Protein AF-J9C6Z2-F1 (afdb_monomer_lite)

Secondary structure (DSSP, 8-state):
-PPPPSSHHHHHHHHSHHHHHHHHHHHHHHHGGGS----SS-SEEEEEEEEEEEEEEEEEEEEETTEEEEEEEEEEEEEEEEE-SSSEEEEEEEEEEEEEEEEEESSSEEEEEEEEEEE---PPP-TTT-B-TTSPBP--GGGHHHHHHHHHHHH-THHHHS-----HHHHHHHTT-------PPTT------SS-------STTTT-------

Structure (mmCIF, N/CA/C/O backbone):
data_AF-J9C6Z2-F1
#
_entry.id   AF-J9C6Z2-F1
#
loop_
_atom_site.group_PDB
_atom_site.id
_atom_site.type_symbol
_atom_site.label_atom_id
_atom_site.label_alt_id
_atom_site.label_comp_id
_atom_site.label_asym_id
_atom_site.label_entity_id
_atom_site.label_seq_id
_atom_site.pdbx_PDB_ins_code
_atom_site.Cartn_x
_atom_site.Cartn_y
_atom_site.Cartn_z
_atom_site.occupancy
_atom_site.B_iso_or_equiv
_atom_site.auth_seq_id
_atom_site.auth_comp_id
_atom_site.auth_asym_id
_atom_site.auth_atom_id
_atom_site.pdbx_PDB_model_num
ATOM 1 N N . MET A 1 1 ? -17.549 -17.630 -8.411 1.00 45.25 1 MET A N 1
ATOM 2 C CA . MET A 1 1 ? -16.572 -17.913 -7.339 1.00 45.25 1 MET A CA 1
ATOM 3 C C . MET A 1 1 ? -15.685 -16.685 -7.219 1.00 45.25 1 MET A C 1
ATOM 5 O O . MET A 1 1 ? -15.080 -16.315 -8.216 1.00 45.25 1 MET A O 1
ATOM 9 N N . GLN A 1 2 ? -15.704 -15.984 -6.084 1.00 60.59 2 GLN A N 1
ATOM 10 C CA . GLN A 1 2 ? -14.871 -14.793 -5.882 1.00 60.59 2 GLN A CA 1
ATOM 11 C C . GLN A 1 2 ? -13.411 -15.250 -5.755 1.00 60.59 2 GLN A C 1
ATOM 13 O O . GLN A 1 2 ? -13.125 -16.204 -5.031 1.00 60.59 2 GLN A O 1
ATOM 18 N N . LYS A 1 3 ? -12.499 -14.643 -6.520 1.00 76.25 3 LYS A N 1
ATOM 19 C CA . LYS A 1 3 ? -11.076 -14.999 -6.493 1.00 76.25 3 LYS A CA 1
ATOM 20 C C . LYS A 1 3 ? -10.483 -14.541 -5.160 1.00 76.25 3 LYS A C 1
ATOM 22 O O . LYS A 1 3 ? -10.530 -13.359 -4.840 1.00 76.25 3 LYS A O 1
ATOM 27 N N . THR A 1 4 ? -9.952 -15.476 -4.379 1.00 77.94 4 THR A N 1
ATOM 28 C CA . THR A 1 4 ? -9.288 -15.188 -3.102 1.00 77.94 4 THR A CA 1
ATOM 29 C C . THR A 1 4 ? -7.796 -14.982 -3.318 1.00 77.94 4 THR A C 1
ATOM 31 O O . THR A 1 4 ? -7.139 -15.820 -3.942 1.00 77.94 4 THR A O 1
ATOM 34 N N . PHE A 1 5 ? -7.247 -13.908 -2.761 1.00 84.12 5 PHE A N 1
ATOM 35 C CA . PHE A 1 5 ? -5.830 -13.576 -2.874 1.00 84.12 5 PHE A CA 1
ATOM 36 C C . PHE A 1 5 ? -5.091 -13.907 -1.580 1.00 84.12 5 PHE A C 1
ATOM 38 O O . PHE A 1 5 ? -5.603 -13.689 -0.486 1.00 84.12 5 PHE A O 1
ATOM 45 N N . LYS A 1 6 ? -3.871 -14.441 -1.707 1.00 82.88 6 LYS A N 1
ATOM 46 C CA . LYS A 1 6 ? -3.034 -14.812 -0.552 1.00 82.88 6 LYS A CA 1
ATOM 47 C C . LYS A 1 6 ? -2.366 -13.607 0.116 1.00 82.88 6 LYS A C 1
ATOM 49 O O . LYS A 1 6 ? -1.925 -13.721 1.254 1.00 82.88 6 LYS A O 1
ATOM 54 N N . SER A 1 7 ? -2.257 -12.488 -0.596 1.00 84.50 7 SER A N 1
ATOM 55 C CA . SER A 1 7 ? -1.683 -11.245 -0.091 1.00 84.50 7 SER A CA 1
ATOM 56 C C . SER A 1 7 ? -2.178 -10.048 -0.905 1.00 84.50 7 SER A C 1
ATOM 58 O O . SER A 1 7 ? -2.727 -10.217 -2.000 1.00 84.50 7 SER A O 1
ATOM 60 N N . PHE A 1 8 ? -1.974 -8.840 -0.377 1.00 84.88 8 PHE A N 1
ATOM 61 C CA . PHE A 1 8 ? -2.336 -7.610 -1.079 1.00 84.88 8 PHE A CA 1
ATOM 62 C C . PHE A 1 8 ? -1.459 -7.401 -2.323 1.00 84.88 8 PHE A C 1
ATOM 64 O O . PHE A 1 8 ? -1.949 -6.909 -3.329 1.00 84.88 8 PHE A O 1
ATOM 71 N N . GLU A 1 9 ? -0.200 -7.852 -2.312 1.00 90.94 9 GLU A N 1
ATOM 72 C CA . GLU A 1 9 ? 0.679 -7.829 -3.489 1.00 90.94 9 GLU A CA 1
ATOM 73 C C . GLU A 1 9 ? 0.105 -8.678 -4.620 1.00 90.94 9 GLU A C 1
ATOM 75 O O . GLU A 1 9 ? 0.047 -8.219 -5.755 1.00 90.94 9 GLU A O 1
ATOM 80 N N . ALA A 1 10 ? -0.363 -9.893 -4.310 1.00 91.62 10 ALA A N 1
ATOM 81 C CA . ALA A 1 10 ? -0.973 -10.776 -5.300 1.00 91.62 10 ALA A CA 1
ATOM 82 C C . ALA A 1 10 ? -2.289 -10.204 -5.844 1.00 91.62 10 ALA A C 1
ATOM 84 O O . ALA A 1 10 ? -2.582 -10.362 -7.024 1.00 91.62 10 ALA A O 1
ATOM 85 N N . TYR A 1 11 ? -3.074 -9.543 -4.991 1.00 90.56 11 TYR A N 1
ATOM 86 C CA . TYR A 1 11 ? -4.275 -8.822 -5.410 1.00 90.56 11 TYR A CA 1
ATOM 87 C C . TYR A 1 11 ? -3.934 -7.656 -6.347 1.00 90.56 11 TYR A C 1
ATOM 89 O O . TYR A 1 11 ? -4.516 -7.544 -7.422 1.00 90.56 11 TYR A O 1
ATOM 97 N N . LEU A 1 12 ? -2.963 -6.821 -5.972 1.00 92.06 12 LEU A N 1
ATOM 98 C CA . LEU A 1 12 ? -2.570 -5.647 -6.744 1.00 92.06 12 LEU A CA 1
ATOM 99 C C . LEU A 1 12 ? -1.927 -6.036 -8.086 1.00 92.06 12 LEU A C 1
ATOM 101 O O . LEU A 1 12 ? -2.250 -5.439 -9.108 1.00 92.06 12 LEU A O 1
ATOM 105 N N . GLU A 1 13 ? -1.063 -7.058 -8.092 1.00 94.88 13 GLU A N 1
ATOM 106 C CA . GLU A 1 13 ? -0.420 -7.579 -9.307 1.00 94.88 13 GLU A CA 1
ATOM 107 C C . GLU A 1 13 ? -1.424 -8.206 -10.273 1.00 94.88 13 GLU A C 1
ATOM 109 O O . GLU A 1 13 ? -1.180 -8.179 -11.468 1.00 94.88 13 GLU A O 1
ATOM 114 N N . ASP A 1 14 ? -2.529 -8.773 -9.789 1.00 94.31 14 ASP A N 1
ATOM 115 C CA . ASP A 1 14 ? -3.530 -9.412 -10.647 1.00 94.31 14 ASP A CA 1
ATOM 116 C C . ASP A 1 14 ? -4.574 -8.420 -11.165 1.00 94.31 14 ASP A C 1
ATOM 118 O O . ASP A 1 14 ? -4.906 -8.433 -12.346 1.00 94.31 14 ASP A O 1
ATOM 122 N N . ILE A 1 15 ? -5.090 -7.559 -10.285 1.00 93.12 15 ILE A N 1
ATOM 123 C CA . ILE A 1 15 ? -6.215 -6.673 -10.603 1.00 93.12 15 ILE A CA 1
ATOM 124 C C . ILE A 1 15 ? -5.761 -5.373 -11.273 1.00 93.12 15 ILE A C 1
ATOM 126 O O . ILE A 1 15 ? -6.501 -4.849 -12.096 1.00 93.12 15 ILE A O 1
ATOM 130 N N . TYR A 1 16 ? -4.565 -4.869 -10.946 1.00 94.69 16 TYR A N 1
ATOM 131 C CA . TYR A 1 16 ? -4.065 -3.567 -11.413 1.00 94.69 16 TYR A CA 1
ATOM 132 C C . TYR A 1 16 ? -2.773 -3.679 -12.234 1.00 94.69 16 TYR A C 1
ATOM 134 O O .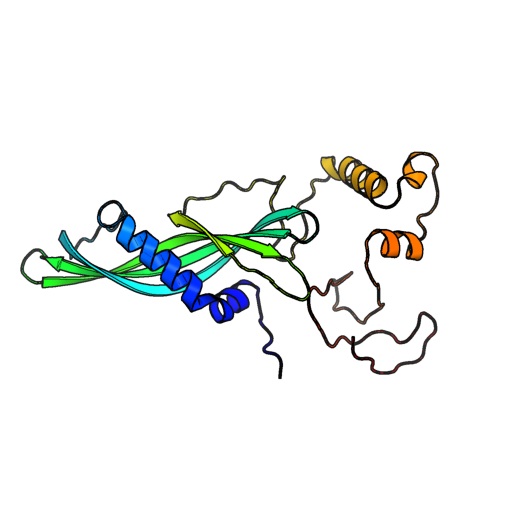 TYR A 1 16 ? -2.003 -2.718 -12.332 1.00 94.69 16 TYR A O 1
ATOM 142 N N . TYR A 1 17 ? -2.500 -4.863 -12.800 1.00 96.69 17 TYR A N 1
ATOM 143 C CA . TYR A 1 17 ? -1.290 -5.115 -13.585 1.00 96.69 17 TYR A CA 1
ATOM 144 C C . TYR A 1 17 ? -1.111 -4.078 -14.695 1.00 96.69 17 TYR A C 1
ATOM 146 O O . TYR A 1 17 ? -0.053 -3.455 -14.804 1.00 96.69 17 TYR A O 1
ATOM 154 N N . ASP A 1 18 ? -2.147 -3.889 -15.514 1.00 97.19 18 ASP A N 1
ATOM 155 C CA . ASP A 1 18 ? -2.081 -3.066 -16.716 1.00 97.19 18 ASP A CA 1
ATOM 156 C C . ASP A 1 18 ? -1.898 -1.589 -16.365 1.00 97.19 18 ASP A C 1
ATOM 158 O O . ASP A 1 18 ? -1.074 -0.904 -16.973 1.00 97.19 18 ASP A O 1
ATOM 162 N N . GLU A 1 19 ? -2.596 -1.091 -15.348 1.00 97.00 19 GLU A N 1
ATOM 163 C CA . GLU A 1 19 ? -2.470 0.279 -14.862 1.00 97.00 19 GLU A CA 1
ATOM 164 C C . GLU A 1 19 ? -1.051 0.560 -14.364 1.00 97.00 19 GLU A C 1
ATOM 166 O O . GLU A 1 19 ? -0.441 1.559 -14.761 1.00 97.00 19 GLU A O 1
ATOM 171 N N . ILE A 1 20 ? -0.492 -0.343 -13.552 1.00 97.75 20 ILE A N 1
ATOM 172 C CA . ILE A 1 20 ? 0.881 -0.232 -13.044 1.00 97.75 20 ILE A CA 1
ATOM 173 C C . ILE A 1 20 ? 1.876 -0.295 -14.200 1.00 97.75 20 ILE A C 1
ATOM 175 O O . ILE A 1 20 ? 2.789 0.531 -14.288 1.00 97.75 20 ILE A O 1
ATOM 179 N N . TYR A 1 21 ? 1.690 -1.250 -15.110 1.00 98.00 21 TYR A N 1
ATOM 180 C CA . TYR A 1 21 ? 2.556 -1.444 -16.262 1.00 98.00 21 TYR A CA 1
ATOM 181 C C . TYR A 1 21 ? 2.578 -0.196 -17.147 1.00 98.00 21 TYR A C 1
ATOM 183 O O . TYR A 1 21 ? 3.651 0.287 -17.512 1.00 98.00 21 TYR A O 1
ATOM 191 N N . GLN A 1 22 ? 1.415 0.382 -17.460 1.00 97.44 22 GLN A N 1
ATOM 192 C CA . GLN A 1 22 ? 1.333 1.601 -18.264 1.00 97.44 22 GLN A CA 1
ATOM 193 C C . GLN A 1 22 ? 1.917 2.815 -17.539 1.00 97.44 22 GLN A C 1
ATOM 195 O O . GLN A 1 22 ? 2.573 3.640 -18.180 1.00 97.44 22 GLN A O 1
ATOM 200 N N . ALA A 1 23 ? 1.719 2.932 -16.225 1.00 97.75 23 ALA A N 1
ATOM 201 C CA . ALA A 1 23 ? 2.293 4.015 -15.434 1.00 97.75 23 ALA A CA 1
ATOM 202 C C . ALA A 1 23 ? 3.832 3.958 -15.433 1.00 97.75 23 ALA A C 1
ATOM 204 O O . ALA A 1 23 ? 4.486 4.953 -15.753 1.00 97.75 23 ALA A O 1
ATOM 205 N N . ILE A 1 24 ? 4.416 2.780 -15.188 1.00 97.06 24 ILE A N 1
ATOM 206 C CA . ILE A 1 24 ? 5.872 2.577 -15.241 1.00 97.06 24 ILE A CA 1
ATOM 207 C C . ILE A 1 24 ? 6.395 2.770 -16.663 1.00 97.06 24 ILE A C 1
ATOM 209 O O . ILE A 1 24 ? 7.402 3.446 -16.854 1.00 97.06 24 ILE A O 1
ATOM 213 N N . LYS A 1 25 ? 5.708 2.245 -17.684 1.00 95.94 25 LYS A N 1
ATOM 214 C CA . LYS A 1 25 ? 6.103 2.434 -19.085 1.00 95.94 25 LYS A CA 1
ATOM 215 C C . LYS A 1 25 ? 6.171 3.917 -19.448 1.00 95.94 25 LYS A C 1
ATOM 217 O O . LYS A 1 25 ? 7.162 4.352 -20.028 1.00 95.94 25 LYS A O 1
ATOM 222 N N . LYS A 1 26 ? 5.153 4.704 -19.082 1.00 95.31 26 LYS A N 1
ATOM 223 C CA . LYS A 1 26 ? 5.143 6.162 -19.287 1.00 95.31 26 LYS A CA 1
ATOM 224 C C . LYS A 1 26 ? 6.298 6.839 -18.551 1.00 95.31 26 LYS A C 1
ATOM 226 O O . LYS A 1 26 ? 6.974 7.673 -19.147 1.00 95.31 26 LYS A O 1
ATOM 231 N N . PHE A 1 27 ? 6.558 6.451 -17.303 1.00 94.88 27 PHE A N 1
ATOM 232 C CA . PHE A 1 27 ? 7.674 6.979 -16.519 1.00 94.88 27 PHE A CA 1
ATOM 233 C C . PHE A 1 27 ? 9.034 6.690 -17.176 1.00 94.88 27 PHE A C 1
ATOM 235 O O . PHE A 1 27 ? 9.831 7.607 -17.368 1.00 94.88 27 PHE A O 1
ATOM 242 N N . VAL A 1 28 ? 9.278 5.441 -17.585 1.00 92.50 28 VAL A N 1
ATOM 243 C CA . VAL A 1 28 ? 10.516 5.015 -18.261 1.00 92.50 28 VAL A CA 1
ATOM 244 C C . VAL A 1 28 ? 10.709 5.767 -19.578 1.00 92.50 28 VAL A C 1
ATOM 246 O O . VAL A 1 28 ? 11.803 6.261 -19.838 1.00 92.50 28 VAL A O 1
ATOM 249 N N . LEU A 1 29 ? 9.654 5.910 -20.387 1.00 89.44 29 LEU A N 1
ATOM 250 C CA . LEU A 1 29 ? 9.712 6.667 -21.643 1.00 89.44 29 LEU A CA 1
ATOM 251 C C . LEU A 1 29 ? 9.998 8.155 -21.410 1.00 89.44 29 LEU A C 1
ATOM 253 O O . LEU A 1 29 ? 10.770 8.748 -22.157 1.00 89.44 29 LEU A O 1
ATOM 257 N N . HIS A 1 30 ? 9.403 8.751 -20.373 1.00 90.19 30 HIS A N 1
ATOM 258 C CA . HIS A 1 30 ? 9.613 10.157 -20.039 1.00 90.19 30 HIS A CA 1
ATOM 259 C C . HIS A 1 30 ? 11.028 10.427 -19.510 1.00 90.19 30 HIS A C 1
ATOM 261 O O . HIS A 1 30 ? 11.667 11.392 -19.923 1.00 90.19 30 HIS A O 1
ATOM 267 N N . LYS A 1 31 ? 11.547 9.564 -18.627 1.00 86.62 31 LYS A N 1
ATOM 268 C CA . LYS A 1 31 ? 12.926 9.658 -18.127 1.00 86.62 31 LYS A CA 1
ATOM 269 C C . LYS A 1 31 ? 13.953 9.361 -19.219 1.00 86.62 31 LYS A C 1
ATOM 271 O O . LYS A 1 31 ? 15.013 9.994 -19.242 1.00 86.62 31 LYS A O 1
ATOM 276 N N . GLY A 1 32 ? 13.663 8.415 -20.111 1.00 79.69 32 GLY A N 1
ATOM 277 C CA . GLY A 1 32 ? 14.551 8.011 -21.197 1.00 79.69 32 GLY A CA 1
ATOM 278 C C . GLY A 1 32 ? 15.964 7.708 -20.692 1.00 79.69 32 GLY A C 1
ATOM 279 O O . GLY A 1 32 ? 16.150 6.911 -19.776 1.00 79.69 32 GLY A O 1
ATOM 280 N N . ARG A 1 33 ? 16.962 8.401 -21.254 1.00 72.25 33 ARG A N 1
ATOM 281 C CA . ARG A 1 33 ? 18.388 8.242 -20.905 1.00 72.25 33 ARG A CA 1
ATOM 282 C C . ARG A 1 33 ? 18.769 8.749 -19.507 1.00 72.25 33 ARG A C 1
ATOM 284 O O . ARG A 1 33 ? 19.867 8.452 -19.057 1.00 72.25 33 ARG A O 1
ATOM 291 N N . SER A 1 34 ? 17.909 9.522 -18.836 1.00 79.69 34 SER A N 1
ATOM 292 C CA . SER A 1 34 ? 18.170 9.977 -17.457 1.00 79.69 34 SER A CA 1
ATOM 293 C C . SER A 1 34 ? 17.900 8.899 -16.409 1.00 79.69 34 SER A C 1
ATOM 295 O O . SER A 1 34 ? 18.348 9.034 -15.273 1.00 79.69 34 SER A O 1
ATOM 297 N N . LEU A 1 35 ? 17.180 7.836 -16.783 1.00 81.69 35 LEU A N 1
ATOM 298 C CA . LEU A 1 35 ? 17.056 6.650 -15.954 1.00 81.69 35 LEU A CA 1
ATOM 299 C C . LEU A 1 35 ? 18.413 5.941 -15.951 1.00 81.69 35 LEU A C 1
ATOM 301 O O . LEU A 1 35 ? 18.966 5.681 -17.020 1.00 81.69 35 LEU A O 1
ATOM 305 N N . ASP A 1 36 ? 18.951 5.627 -14.773 1.00 78.75 36 ASP A N 1
ATOM 306 C CA . ASP A 1 36 ? 20.206 4.881 -14.660 1.00 78.75 36 ASP A CA 1
ATOM 307 C C . ASP A 1 36 ? 20.017 3.481 -15.264 1.00 78.75 36 ASP A C 1
ATOM 309 O O . ASP A 1 36 ? 19.523 2.571 -14.608 1.00 78.75 36 ASP A O 1
ATOM 313 N N . LEU A 1 37 ? 20.347 3.309 -16.543 1.00 75.62 37 LEU A N 1
ATOM 314 C CA . LEU A 1 37 ? 20.169 2.074 -17.313 1.00 75.62 37 LEU A CA 1
ATOM 315 C C . LEU A 1 37 ? 21.514 1.568 -17.847 1.00 75.62 37 LEU A C 1
ATOM 317 O O . LEU A 1 37 ? 21.589 1.057 -18.963 1.00 75.62 37 LEU A O 1
ATOM 321 N N . ASN A 1 38 ? 22.575 1.723 -17.056 1.00 73.00 38 ASN A N 1
ATOM 322 C CA . ASN A 1 38 ? 23.925 1.333 -17.446 1.00 73.00 38 ASN A CA 1
ATOM 323 C C . ASN A 1 38 ? 24.003 -0.151 -17.849 1.00 73.00 38 ASN A C 1
ATOM 325 O O . ASN A 1 38 ? 23.623 -1.044 -17.091 1.00 73.00 38 ASN A O 1
ATOM 329 N N . SER A 1 39 ? 24.527 -0.413 -19.049 1.00 77.06 39 SER A N 1
ATOM 330 C CA . SER A 1 39 ? 24.761 -1.756 -19.579 1.00 77.06 39 SER A CA 1
ATOM 331 C C . SER A 1 39 ? 26.199 -1.888 -20.069 1.00 77.06 39 SER A C 1
ATOM 333 O O . SER A 1 39 ? 26.729 -0.996 -20.722 1.00 77.06 39 SER A O 1
ATOM 335 N N . TYR A 1 40 ? 26.829 -3.028 -19.777 1.00 76.44 40 TYR A N 1
ATOM 336 C CA . TYR A 1 40 ? 28.166 -3.342 -20.289 1.00 76.44 40 TYR A CA 1
ATOM 337 C C . TYR A 1 40 ? 28.168 -3.693 -21.783 1.00 76.44 40 TYR A C 1
ATOM 339 O O . TYR A 1 40 ? 29.171 -3.462 -22.459 1.00 76.44 40 TYR A O 1
ATOM 347 N N . ASN A 1 41 ? 27.059 -4.251 -22.282 1.00 81.94 41 ASN A N 1
ATOM 348 C CA . ASN A 1 41 ? 26.950 -4.765 -23.650 1.00 81.94 41 ASN A CA 1
ATOM 349 C C . ASN A 1 41 ? 26.267 -3.760 -24.586 1.00 81.94 41 ASN A C 1
ATOM 351 O O . ASN A 1 41 ? 26.674 -3.633 -25.735 1.00 81.94 41 ASN A O 1
ATOM 355 N N . VAL A 1 42 ? 25.268 -3.017 -24.094 1.00 83.94 42 VAL A N 1
ATOM 356 C CA . VAL A 1 42 ? 24.565 -1.981 -24.867 1.00 83.94 42 VAL A CA 1
ATOM 357 C C . VAL A 1 42 ? 25.116 -0.613 -24.469 1.00 83.94 42 VAL A C 1
ATOM 359 O O . VAL A 1 42 ? 24.745 -0.078 -23.427 1.00 83.94 42 VAL A O 1
ATOM 362 N N . LEU A 1 43 ? 26.014 -0.059 -25.286 1.00 80.50 43 LEU A N 1
ATOM 363 C CA . LEU A 1 43 ? 26.695 1.207 -24.991 1.00 80.50 43 LEU A CA 1
ATOM 364 C C . LEU A 1 43 ? 25.815 2.424 -25.298 1.00 80.50 43 LEU A C 1
ATOM 366 O O . LEU A 1 43 ? 25.809 3.380 -24.526 1.00 80.50 43 LEU A O 1
ATOM 370 N N . ASP A 1 44 ? 25.060 2.379 -26.401 1.00 79.81 44 ASP A N 1
ATOM 371 C CA . ASP A 1 44 ? 24.065 3.400 -26.747 1.00 79.81 44 ASP A CA 1
ATOM 372 C C . ASP A 1 44 ? 22.695 2.749 -27.014 1.00 79.81 44 ASP A C 1
ATOM 374 O O . ASP A 1 44 ? 22.461 2.219 -28.110 1.00 79.81 44 ASP A O 1
ATOM 378 N N . PRO A 1 45 ? 21.787 2.727 -26.017 1.00 81.94 45 PRO A N 1
ATOM 379 C CA . PRO A 1 45 ? 20.460 2.156 -26.185 1.00 81.94 45 PRO A CA 1
ATOM 380 C C . PRO A 1 45 ? 19.605 3.041 -27.100 1.00 81.94 45 PRO A C 1
ATOM 382 O O . PRO A 1 45 ? 19.283 4.186 -26.773 1.00 81.94 45 PRO A O 1
ATOM 385 N N . SER A 1 46 ? 19.187 2.476 -28.234 1.00 84.81 46 SER A N 1
ATOM 386 C CA . SER A 1 46 ? 18.233 3.091 -29.168 1.00 84.81 46 SER A CA 1
ATOM 387 C C . SER A 1 46 ? 16.797 2.611 -28.948 1.00 84.81 46 SER A C 1
ATOM 389 O O . SER A 1 46 ? 15.854 3.215 -29.455 1.00 84.81 46 SER A O 1
ATOM 391 N N . TYR A 1 47 ? 16.622 1.543 -28.168 1.00 85.50 47 TYR A N 1
ATOM 392 C CA . TYR A 1 47 ? 15.334 0.954 -27.834 1.00 85.50 47 TYR A CA 1
ATOM 393 C C . TYR A 1 47 ? 15.284 0.584 -26.351 1.00 85.50 47 TYR A C 1
ATOM 395 O O . TYR A 1 47 ? 16.185 -0.085 -25.839 1.00 85.50 47 TYR A O 1
ATOM 403 N N . ILE A 1 48 ? 14.215 1.011 -25.676 1.00 88.56 48 ILE A N 1
ATOM 404 C CA . ILE A 1 48 ? 13.940 0.725 -24.267 1.00 88.56 48 ILE A CA 1
ATOM 405 C C . ILE A 1 48 ? 12.501 0.224 -24.174 1.00 88.56 48 ILE A C 1
ATOM 407 O O . ILE A 1 48 ? 11.565 0.921 -24.566 1.00 88.56 48 ILE A O 1
ATOM 411 N N . GLU A 1 49 ? 12.326 -0.975 -23.637 1.00 90.81 49 GLU A N 1
ATOM 412 C CA . GLU A 1 49 ? 11.028 -1.621 -23.485 1.00 90.81 49 GLU A CA 1
ATOM 413 C C . GLU A 1 49 ? 10.857 -2.138 -22.060 1.00 90.81 49 GLU A C 1
ATOM 415 O O . GLU A 1 49 ? 11.730 -2.812 -21.518 1.00 90.81 49 GLU A O 1
ATOM 420 N N . LEU A 1 50 ? 9.707 -1.840 -21.458 1.00 94.69 50 LEU A N 1
ATOM 421 C CA . LEU A 1 50 ? 9.247 -2.538 -20.264 1.00 94.69 50 LEU A CA 1
ATOM 422 C C . LEU A 1 50 ? 8.698 -3.895 -20.712 1.00 94.69 50 LEU A C 1
ATOM 424 O O . LEU A 1 50 ? 7.806 -3.916 -21.547 1.00 94.69 50 LEU A O 1
ATOM 428 N N . ALA A 1 51 ? 9.232 -5.000 -20.200 1.00 94.69 51 ALA A N 1
ATOM 429 C CA . ALA A 1 51 ? 8.831 -6.347 -20.603 1.00 94.69 51 ALA A CA 1
ATOM 430 C C . ALA A 1 51 ? 7.843 -6.992 -19.624 1.00 94.69 51 ALA A C 1
ATOM 432 O O . ALA A 1 51 ? 6.933 -7.704 -20.039 1.00 94.69 51 ALA A O 1
ATOM 433 N N . ASN A 1 52 ? 8.042 -6.779 -18.323 1.00 96.25 52 ASN A N 1
ATOM 434 C CA . ASN A 1 52 ? 7.222 -7.370 -17.270 1.00 96.25 52 ASN A CA 1
ATOM 435 C C . ASN A 1 52 ? 7.347 -6.560 -15.975 1.00 96.25 52 ASN A C 1
ATOM 437 O O . ASN A 1 52 ? 8.339 -5.854 -15.774 1.00 96.25 52 ASN A O 1
ATOM 441 N N . ILE A 1 53 ? 6.375 -6.702 -15.080 1.00 97.75 53 ILE A N 1
ATOM 442 C CA . ILE A 1 53 ? 6.423 -6.154 -13.724 1.00 97.75 53 ILE A CA 1
ATOM 443 C C . ILE A 1 53 ? 6.048 -7.220 -12.697 1.00 97.75 53 ILE A C 1
ATOM 445 O O . ILE A 1 53 ? 5.316 -8.163 -12.987 1.00 97.75 53 ILE A O 1
ATOM 449 N N . ARG A 1 54 ? 6.550 -7.060 -11.474 1.00 97.12 54 ARG A N 1
ATOM 450 C CA . ARG A 1 54 ? 6.145 -7.838 -10.304 1.00 97.12 54 ARG A CA 1
ATOM 451 C C . ARG A 1 54 ? 5.987 -6.927 -9.099 1.00 97.12 54 ARG A C 1
ATOM 453 O O . ARG A 1 54 ? 6.906 -6.168 -8.787 1.00 97.12 54 ARG A O 1
ATOM 460 N N . VAL A 1 55 ? 4.875 -7.047 -8.386 1.00 95.38 55 VAL A N 1
ATOM 461 C CA . VAL A 1 55 ? 4.667 -6.390 -7.094 1.00 95.38 55 VAL A CA 1
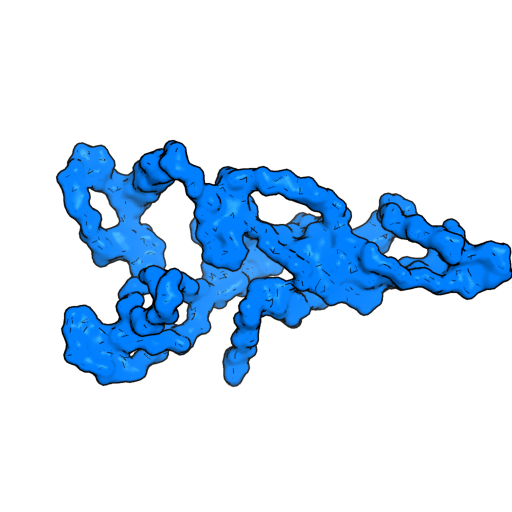ATOM 462 C C . VAL A 1 55 ? 5.429 -7.188 -6.035 1.00 95.38 55 VAL A C 1
ATOM 464 O O . VAL A 1 55 ? 5.259 -8.398 -5.898 1.00 95.38 55 VAL A O 1
ATOM 467 N N . LYS A 1 56 ? 6.333 -6.528 -5.309 1.00 93.38 56 LYS A N 1
ATOM 468 C CA . LYS A 1 56 ? 7.239 -7.181 -4.346 1.00 93.38 56 LYS A CA 1
ATOM 469 C C . LYS A 1 56 ? 6.983 -6.810 -2.895 1.00 93.38 56 LYS A C 1
ATOM 471 O O . LYS A 1 56 ? 7.449 -7.521 -2.011 1.00 93.38 56 LYS A O 1
ATOM 476 N N . GLY A 1 57 ? 6.268 -5.723 -2.650 1.00 89.00 57 GLY A N 1
ATOM 477 C CA . GLY A 1 57 ? 5.899 -5.318 -1.305 1.00 89.00 57 GLY A CA 1
ATOM 478 C C . GLY A 1 57 ? 5.051 -4.065 -1.324 1.00 89.00 57 GLY A C 1
ATOM 479 O O . GLY A 1 57 ? 5.047 -3.325 -2.311 1.00 89.00 57 GLY A O 1
ATOM 480 N N . ILE A 1 58 ? 4.335 -3.847 -0.229 1.00 87.75 58 ILE A N 1
ATOM 481 C CA . ILE A 1 58 ? 3.465 -2.694 -0.042 1.00 87.75 58 ILE A CA 1
ATOM 482 C C . ILE A 1 58 ? 3.775 -2.045 1.301 1.00 87.75 58 ILE A C 1
ATOM 484 O O . ILE A 1 58 ? 3.941 -2.735 2.308 1.00 87.75 58 ILE A O 1
ATOM 488 N N . SER A 1 59 ? 3.831 -0.719 1.312 1.00 85.81 59 SER A N 1
ATOM 489 C CA . SER A 1 59 ? 3.875 0.089 2.526 1.00 85.81 59 SER A CA 1
ATOM 490 C C . SER A 1 59 ? 2.705 1.062 2.527 1.00 85.81 59 SER A C 1
ATOM 492 O O . SER A 1 59 ? 2.520 1.842 1.597 1.00 85.81 59 SER A O 1
ATOM 494 N N . PHE A 1 60 ? 1.895 1.014 3.575 1.00 84.25 60 PHE A N 1
ATOM 495 C CA . PHE A 1 60 ? 0.800 1.956 3.784 1.00 84.25 60 PHE A CA 1
ATOM 496 C C . PHE A 1 60 ? 1.311 3.106 4.642 1.00 84.25 60 PHE A C 1
ATOM 498 O O . PHE A 1 60 ? 2.037 2.845 5.599 1.00 84.25 60 PHE A O 1
ATOM 505 N N . TYR A 1 61 ? 0.965 4.346 4.303 1.00 77.44 61 TYR A N 1
ATOM 506 C CA . TYR A 1 61 ? 1.494 5.530 4.995 1.00 77.44 61 TYR A CA 1
ATOM 507 C C . TYR A 1 61 ? 0.440 6.628 5.230 1.00 77.44 61 TYR A C 1
ATOM 509 O O . TYR A 1 61 ? 0.761 7.794 5.435 1.00 77.44 61 TYR A O 1
ATOM 517 N N . GLY A 1 62 ? -0.844 6.289 5.174 1.00 68.88 62 GLY A N 1
ATOM 518 C CA . GLY A 1 62 ? -1.895 7.241 5.505 1.00 68.88 62 GLY A CA 1
ATOM 519 C C . GLY A 1 62 ? -3.268 6.610 5.414 1.00 68.88 62 GLY A C 1
ATOM 520 O O . GLY A 1 62 ? -3.619 6.046 4.376 1.00 68.88 62 GLY A O 1
ATOM 521 N N . ILE A 1 63 ? -4.038 6.717 6.496 1.00 70.81 63 ILE A N 1
ATOM 522 C CA . ILE A 1 63 ? -5.476 6.468 6.485 1.00 70.81 63 ILE A CA 1
ATOM 523 C C . ILE A 1 63 ? -6.173 7.674 7.093 1.00 70.81 63 ILE A C 1
ATOM 525 O O . ILE A 1 63 ? -5.922 8.031 8.242 1.00 70.81 63 ILE A O 1
ATOM 529 N N . GLU A 1 64 ? -7.093 8.258 6.335 1.00 68.81 64 GLU A N 1
ATOM 530 C CA . GLU A 1 64 ? -8.021 9.254 6.853 1.00 68.81 64 GLU A CA 1
ATOM 531 C C . GLU A 1 64 ? -9.449 8.832 6.511 1.00 68.81 64 GLU A C 1
ATOM 533 O O . GLU A 1 64 ? -9.841 8.755 5.345 1.00 68.81 64 GLU A O 1
ATOM 538 N N . HIS A 1 65 ? -10.237 8.531 7.545 1.00 72.12 65 HIS A N 1
ATOM 539 C CA . HIS A 1 65 ? -11.579 7.953 7.432 1.00 72.12 65 HIS A CA 1
ATOM 540 C C . HIS A 1 65 ? -11.604 6.650 6.620 1.00 72.12 65 HIS A C 1
ATOM 542 O O . HIS A 1 65 ? -11.445 5.568 7.174 1.00 72.12 65 HIS A O 1
ATOM 548 N N . ARG A 1 66 ? -11.833 6.753 5.309 1.00 76.19 66 ARG A N 1
ATOM 549 C CA . ARG A 1 66 ? -11.893 5.626 4.367 1.00 76.19 66 ARG A CA 1
ATOM 550 C C . ARG A 1 66 ? -10.878 5.763 3.243 1.00 76.19 66 ARG A C 1
ATOM 552 O O . ARG A 1 66 ? -10.868 4.934 2.348 1.00 76.19 66 ARG A O 1
ATOM 559 N N . GLN A 1 67 ? -10.073 6.816 3.248 1.00 85.62 67 GLN A N 1
ATOM 560 C CA . GLN A 1 67 ? -9.058 7.055 2.236 1.00 85.62 67 GLN A CA 1
ATOM 561 C C . GLN A 1 67 ? -7.769 6.385 2.670 1.00 85.62 67 GLN A C 1
ATOM 563 O O . GLN A 1 67 ? -7.378 6.517 3.827 1.00 85.62 67 GLN A O 1
ATOM 568 N N . ILE A 1 68 ? -7.124 5.677 1.752 1.00 86.44 68 ILE A N 1
ATOM 569 C CA . ILE A 1 68 ? -5.870 4.986 2.006 1.00 86.44 68 ILE A CA 1
ATOM 570 C C . ILE A 1 68 ? -4.809 5.410 0.998 1.00 86.44 68 ILE A C 1
ATOM 572 O O . ILE A 1 68 ? -5.065 5.494 -0.205 1.00 86.44 68 ILE A O 1
ATOM 576 N N . PHE A 1 69 ? -3.608 5.653 1.513 1.00 88.88 69 PHE A N 1
ATOM 577 C CA . PHE A 1 69 ? -2.414 5.953 0.739 1.00 88.88 69 PHE A CA 1
ATOM 578 C C . PHE A 1 69 ? -1.384 4.851 0.952 1.00 88.88 69 PHE A C 1
ATOM 580 O O . PHE A 1 69 ? -1.066 4.482 2.090 1.00 88.88 69 PHE A O 1
ATOM 587 N N . PHE A 1 70 ? -0.865 4.311 -0.148 1.00 89.38 70 PHE A N 1
ATOM 588 C CA . PHE A 1 70 ? 0.130 3.248 -0.086 1.00 89.38 70 PHE A CA 1
ATOM 589 C C . PHE A 1 70 ? 1.092 3.265 -1.264 1.00 89.38 70 PHE A C 1
ATOM 591 O O . PHE A 1 70 ? 0.774 3.725 -2.354 1.00 89.38 70 PHE A O 1
ATOM 598 N N . ASN A 1 71 ? 2.289 2.747 -1.026 1.00 92.12 71 ASN A N 1
ATOM 599 C CA . ASN A 1 71 ? 3.340 2.568 -2.008 1.00 92.12 71 ASN A CA 1
ATOM 600 C C . ASN A 1 71 ? 3.445 1.084 -2.338 1.00 92.12 71 ASN A C 1
ATOM 602 O O . ASN A 1 71 ? 3.551 0.252 -1.439 1.00 92.12 71 ASN A O 1
ATOM 606 N N . ALA A 1 72 ? 3.478 0.753 -3.623 1.00 92.69 72 ALA A N 1
ATOM 607 C CA . ALA A 1 72 ? 3.857 -0.566 -4.098 1.00 92.69 72 ALA A CA 1
ATOM 608 C C . ALA A 1 72 ? 5.308 -0.536 -4.591 1.00 92.69 72 ALA A C 1
ATOM 610 O O . ALA A 1 72 ? 5.659 0.237 -5.484 1.00 92.69 72 ALA A O 1
ATOM 611 N N . SER A 1 73 ? 6.147 -1.401 -4.025 1.00 94.06 73 SER A N 1
ATOM 612 C CA . SER A 1 73 ? 7.489 -1.684 -4.534 1.00 94.06 73 SER A CA 1
ATOM 613 C C . SER A 1 73 ? 7.376 -2.622 -5.729 1.00 94.06 73 SER A C 1
ATOM 615 O O . SER A 1 73 ? 6.990 -3.785 -5.578 1.00 94.06 73 SER A O 1
ATOM 617 N N . ILE A 1 74 ? 7.719 -2.127 -6.914 1.00 96.06 74 ILE A N 1
ATOM 618 C CA . ILE A 1 74 ? 7.612 -2.865 -8.170 1.00 96.06 74 ILE A CA 1
ATOM 619 C C . ILE A 1 74 ? 9.002 -3.224 -8.673 1.00 96.06 74 ILE A C 1
ATOM 621 O O . ILE A 1 74 ? 9.855 -2.358 -8.858 1.00 96.06 74 ILE A O 1
ATOM 625 N N . ASN A 1 75 ? 9.223 -4.507 -8.937 1.00 96.38 75 ASN A N 1
ATOM 626 C CA . ASN A 1 75 ? 10.369 -4.961 -9.706 1.00 96.38 75 ASN A CA 1
ATOM 627 C C . ASN A 1 75 ? 9.956 -5.060 -11.176 1.00 96.38 75 ASN A C 1
ATOM 629 O O . ASN A 1 75 ? 9.100 -5.866 -11.532 1.00 96.38 75 ASN A O 1
ATOM 633 N N . ALA A 1 76 ? 10.541 -4.214 -12.010 1.00 96.44 76 ALA A N 1
ATOM 634 C CA . ALA A 1 76 ? 10.258 -4.118 -13.429 1.00 96.44 76 ALA A CA 1
ATOM 635 C C . ALA A 1 76 ? 11.429 -4.664 -14.240 1.00 96.44 76 ALA A C 1
ATOM 637 O O . ALA A 1 76 ? 12.597 -4.396 -13.951 1.00 96.44 76 ALA A O 1
ATOM 638 N N . GLU A 1 77 ? 11.106 -5.413 -15.279 1.00 95.94 77 GLU A N 1
ATOM 639 C CA . GLU A 1 77 ? 12.070 -5.982 -16.199 1.00 95.94 77 GLU A CA 1
ATOM 640 C C . GLU A 1 77 ? 12.135 -5.129 -17.461 1.00 95.94 77 GLU A C 1
ATOM 642 O O . GLU A 1 77 ? 11.133 -4.954 -18.153 1.00 95.94 77 GLU A O 1
ATOM 647 N N . ILE A 1 78 ? 13.313 -4.582 -17.745 1.00 93.25 78 ILE A N 1
ATOM 648 C CA . ILE A 1 78 ? 13.546 -3.659 -18.853 1.00 93.25 78 ILE A CA 1
ATOM 649 C C . ILE A 1 78 ? 14.477 -4.326 -19.860 1.00 93.25 78 ILE A C 1
ATOM 651 O O . ILE A 1 78 ? 15.543 -4.835 -19.504 1.00 93.25 78 ILE A O 1
ATOM 655 N N . VAL A 1 79 ? 14.074 -4.299 -21.125 1.00 92.50 79 VAL A N 1
ATOM 656 C CA . VAL A 1 79 ? 14.875 -4.731 -22.266 1.00 92.50 79 VAL A CA 1
ATOM 657 C C . VAL A 1 79 ? 15.447 -3.501 -22.953 1.00 92.50 79 VAL A C 1
ATOM 659 O O . VAL A 1 79 ? 14.719 -2.599 -23.363 1.00 92.50 79 VAL A O 1
ATOM 662 N N . LEU A 1 80 ? 16.766 -3.488 -23.087 1.00 90.81 80 LEU A N 1
ATOM 663 C CA . LEU A 1 80 ? 17.517 -2.513 -23.857 1.00 90.81 80 LEU A CA 1
ATOM 664 C C . LEU A 1 80 ? 17.994 -3.168 -25.141 1.00 90.81 80 LEU A C 1
ATOM 666 O O . LEU A 1 80 ? 18.473 -4.303 -25.108 1.00 90.81 80 LEU A O 1
ATOM 670 N N . LYS A 1 81 ? 17.917 -2.445 -26.254 1.00 90.62 81 LYS A N 1
ATOM 671 C CA . LYS A 1 81 ? 18.595 -2.830 -27.492 1.00 90.62 81 LYS A CA 1
ATOM 672 C C . LYS A 1 81 ? 19.286 -1.617 -28.095 1.00 90.62 81 LYS A C 1
ATOM 674 O O . LYS A 1 81 ? 18.775 -0.498 -28.000 1.00 90.62 81 LYS A O 1
ATOM 679 N N . GLY A 1 82 ? 20.455 -1.819 -28.683 1.00 88.25 82 GLY A N 1
ATOM 680 C CA . GLY A 1 82 ? 21.257 -0.711 -29.187 1.00 88.25 82 GLY A CA 1
ATOM 681 C C . GLY A 1 82 ? 22.622 -1.136 -29.695 1.00 88.25 82 GLY A C 1
ATOM 682 O O . GLY A 1 82 ? 22.904 -2.321 -29.851 1.00 88.25 82 GLY A O 1
ATOM 683 N N . LEU A 1 83 ? 23.471 -0.147 -29.962 1.00 87.25 83 LEU A N 1
ATOM 684 C CA . LEU A 1 83 ? 24.827 -0.400 -30.440 1.00 87.25 83 LEU A CA 1
ATOM 685 C C . LEU A 1 83 ? 25.707 -0.908 -29.294 1.00 87.25 83 LEU A C 1
ATOM 687 O O . LEU A 1 83 ? 25.800 -0.279 -28.234 1.00 87.25 83 LEU A O 1
ATOM 691 N N . GLY A 1 84 ? 26.345 -2.051 -29.526 1.00 86.38 84 GLY A N 1
ATOM 692 C CA . GLY A 1 84 ? 27.408 -2.592 -28.693 1.00 86.38 84 GLY A CA 1
ATOM 693 C C . GLY A 1 84 ? 28.796 -2.251 -29.232 1.00 86.38 84 GLY A C 1
ATOM 694 O O . GLY A 1 84 ? 28.973 -1.341 -30.041 1.00 86.38 84 GLY A O 1
ATOM 695 N N . LYS A 1 85 ? 29.810 -2.991 -28.768 1.00 80.81 85 LYS A N 1
ATOM 696 C CA . LYS A 1 85 ? 31.213 -2.788 -29.184 1.00 80.81 85 LYS A CA 1
ATOM 697 C C . LYS A 1 85 ? 31.506 -3.252 -30.610 1.00 80.81 85 LYS A C 1
ATOM 699 O O . LYS A 1 85 ? 32.426 -2.728 -31.231 1.00 80.81 85 LYS A O 1
ATOM 704 N N . SER A 1 86 ? 30.774 -4.251 -31.089 1.00 82.12 86 SER A N 1
ATOM 705 C CA . SER A 1 86 ? 31.009 -4.872 -32.397 1.00 82.12 86 SER A CA 1
ATOM 706 C C . SER A 1 86 ? 29.723 -4.983 -33.205 1.00 82.12 86 SER A C 1
ATOM 708 O O . SER A 1 86 ? 29.738 -4.632 -34.377 1.00 82.12 86 SER A O 1
ATOM 710 N N . ASP A 1 87 ? 28.615 -5.363 -32.561 1.00 88.50 87 ASP A N 1
ATOM 711 C CA . ASP A 1 87 ? 27.322 -5.578 -33.211 1.00 88.50 87 ASP A CA 1
ATOM 712 C C . ASP A 1 87 ? 26.167 -4.887 -32.466 1.00 88.50 87 ASP A C 1
ATOM 714 O O . ASP A 1 87 ? 26.354 -4.186 -31.465 1.00 88.50 87 ASP A O 1
ATOM 718 N N . TYR A 1 88 ? 24.951 -5.062 -32.989 1.00 87.50 88 TYR A N 1
ATOM 719 C CA . TYR A 1 88 ? 23.719 -4.675 -32.311 1.00 87.50 88 TYR A CA 1
ATOM 720 C C . TYR A 1 88 ? 23.424 -5.653 -31.169 1.00 87.50 88 TYR A C 1
ATOM 722 O O . TYR A 1 88 ? 23.245 -6.849 -31.393 1.00 87.50 88 TYR A O 1
ATOM 730 N N . GLU A 1 89 ? 23.353 -5.132 -29.951 1.00 91.00 89 GLU A N 1
ATOM 731 C CA . GLU A 1 89 ? 23.276 -5.912 -28.720 1.00 91.00 89 GLU A CA 1
ATOM 732 C C . GLU A 1 89 ? 21.924 -5.733 -28.029 1.00 91.00 89 GLU A C 1
ATOM 734 O O . GLU A 1 89 ? 21.230 -4.722 -28.194 1.00 91.00 89 GLU A O 1
ATOM 739 N N . ALA A 1 90 ? 21.570 -6.712 -27.199 1.00 88.69 90 ALA A N 1
ATOM 740 C CA . ALA A 1 90 ? 20.412 -6.647 -26.322 1.00 88.69 90 ALA A CA 1
ATOM 741 C C . ALA A 1 90 ? 20.817 -6.966 -24.883 1.00 88.69 90 ALA A C 1
ATOM 743 O O . ALA A 1 90 ? 21.601 -7.877 -24.625 1.00 88.69 90 ALA A O 1
ATOM 744 N N . ASN A 1 91 ? 20.246 -6.237 -23.930 1.00 89.75 91 ASN A N 1
ATOM 745 C CA . ASN A 1 91 ? 20.446 -6.490 -22.511 1.00 89.75 91 ASN A CA 1
ATOM 746 C C . ASN A 1 91 ? 19.111 -6.461 -21.772 1.00 89.75 91 ASN A C 1
ATOM 748 O O . ASN A 1 91 ? 18.250 -5.629 -22.055 1.00 89.75 91 ASN A O 1
ATOM 752 N N . ARG A 1 92 ? 18.954 -7.347 -20.793 1.00 90.88 92 ARG A N 1
ATOM 753 C CA . ARG A 1 92 ? 17.779 -7.418 -19.925 1.00 90.88 92 ARG A CA 1
ATOM 754 C C . ARG A 1 92 ? 18.215 -7.140 -18.499 1.00 90.88 92 ARG A C 1
ATOM 756 O O . ARG A 1 92 ? 19.157 -7.753 -18.009 1.00 90.88 92 ARG A O 1
ATOM 763 N N . GLN A 1 93 ? 17.540 -6.205 -17.845 1.00 90.19 93 GLN A N 1
ATOM 764 C CA . GLN A 1 93 ? 17.871 -5.806 -16.483 1.00 90.19 93 GLN A CA 1
ATOM 765 C C . GLN A 1 93 ? 16.625 -5.563 -15.645 1.00 90.19 93 GLN A C 1
ATOM 767 O O . GLN A 1 93 ? 15.578 -5.166 -16.156 1.00 90.19 93 GLN A O 1
ATOM 772 N N . SER A 1 94 ? 16.762 -5.766 -14.339 1.00 91.88 94 SER A N 1
ATOM 773 C CA . SER A 1 94 ? 15.712 -5.476 -13.370 1.00 91.88 94 SER A CA 1
ATOM 774 C C . SER A 1 94 ? 15.938 -4.113 -12.725 1.00 91.88 94 SER A C 1
ATOM 776 O O . SER A 1 94 ? 17.031 -3.821 -12.238 1.00 91.88 94 SER A O 1
ATOM 778 N N . LYS A 1 95 ? 14.888 -3.294 -12.671 1.00 92.69 95 LYS A N 1
ATOM 779 C CA . LYS A 1 95 ? 14.872 -2.004 -11.975 1.00 92.69 95 LYS A CA 1
ATOM 780 C C . LYS A 1 95 ? 13.714 -1.950 -10.989 1.00 92.69 95 LYS A C 1
ATOM 782 O O . LYS A 1 95 ? 12.667 -2.556 -11.203 1.00 92.69 95 LYS A O 1
ATOM 787 N N . TRP A 1 96 ? 13.941 -1.260 -9.879 1.00 94.19 96 TRP A N 1
ATOM 788 C CA . TRP A 1 96 ? 12.960 -1.116 -8.814 1.00 94.19 96 TRP A CA 1
ATOM 789 C C . TRP A 1 96 ? 12.306 0.256 -8.898 1.00 94.19 96 TRP A C 1
ATOM 791 O O . TRP A 1 96 ? 12.992 1.271 -9.021 1.00 94.19 96 TRP A O 1
ATOM 801 N N . PHE A 1 97 ? 10.984 0.270 -8.797 1.00 94.62 97 PHE A N 1
ATOM 802 C CA . PHE A 1 97 ? 10.163 1.471 -8.784 1.00 94.62 97 PHE A CA 1
ATOM 803 C C . PHE A 1 97 ? 9.264 1.470 -7.556 1.00 94.62 97 PHE A C 1
ATOM 805 O O . PHE A 1 97 ? 8.939 0.415 -7.008 1.00 94.62 97 PHE A O 1
ATOM 812 N N . ILE A 1 98 ? 8.846 2.660 -7.152 1.00 94.44 98 ILE A N 1
ATOM 813 C CA . ILE A 1 98 ? 7.764 2.853 -6.198 1.00 94.44 98 ILE A CA 1
ATOM 814 C C . ILE A 1 98 ? 6.602 3.476 -6.959 1.00 94.44 98 ILE A C 1
ATOM 816 O O . ILE A 1 98 ? 6.772 4.496 -7.627 1.00 94.44 98 ILE A O 1
ATOM 820 N N . VAL A 1 99 ? 5.438 2.844 -6.861 1.00 95.62 99 VAL A N 1
ATOM 821 C CA . VAL A 1 99 ? 4.180 3.362 -7.401 1.00 95.62 99 VAL A CA 1
ATOM 822 C C . VAL A 1 99 ? 3.291 3.727 -6.226 1.00 95.62 99 VAL A C 1
ATOM 824 O O . VAL A 1 99 ? 2.951 2.859 -5.423 1.00 95.62 99 VAL A O 1
ATOM 827 N N . SER A 1 100 ? 2.953 5.006 -6.103 1.00 94.38 100 SER A N 1
ATOM 828 C CA . SER A 1 100 ? 2.070 5.495 -5.048 1.00 94.38 100 SER A CA 1
ATOM 829 C C . SER A 1 100 ? 0.624 5.446 -5.505 1.00 94.38 100 SER A C 1
ATOM 831 O O . SER A 1 100 ? 0.293 5.840 -6.626 1.00 94.38 100 SER A O 1
ATOM 833 N N . PHE A 1 101 ? -0.235 5.010 -4.598 1.00 93.88 101 PHE A N 1
ATOM 834 C CA . PHE A 1 101 ? -1.660 4.860 -4.798 1.00 93.88 101 PHE A CA 1
ATOM 835 C C . PHE A 1 101 ? -2.445 5.697 -3.803 1.00 93.88 101 PHE A C 1
ATOM 837 O O . PHE A 1 101 ? -2.048 5.872 -2.650 1.00 93.88 101 PHE A O 1
ATOM 844 N N . TYR A 1 102 ? -3.601 6.141 -4.272 1.00 92.31 102 TYR A N 1
ATOM 845 C CA . TYR A 1 102 ? -4.699 6.643 -3.470 1.00 92.31 102 TYR A CA 1
ATOM 846 C C . TYR A 1 102 ? -5.938 5.802 -3.752 1.00 92.31 102 TYR A C 1
ATOM 848 O O . TYR A 1 102 ? -6.204 5.465 -4.908 1.00 92.31 102 TYR A O 1
ATOM 856 N N . ASP A 1 103 ? -6.710 5.498 -2.716 1.00 90.12 103 ASP A N 1
ATOM 857 C CA . ASP A 1 103 ? -7.950 4.746 -2.857 1.00 90.12 103 ASP A CA 1
ATOM 858 C C . ASP A 1 103 ? -8.953 5.031 -1.723 1.00 90.12 103 ASP A C 1
ATOM 860 O O . ASP A 1 103 ? -8.586 5.585 -0.687 1.00 90.12 103 ASP A O 1
ATOM 864 N N . HIS A 1 104 ? -10.221 4.646 -1.913 1.00 87.94 104 HIS A N 1
ATOM 865 C CA . HIS A 1 104 ? -11.215 4.532 -0.848 1.00 87.94 104 HIS A CA 1
ATOM 866 C C . HIS A 1 104 ? -11.502 3.071 -0.473 1.00 87.94 104 HIS A C 1
ATOM 868 O O . HIS A 1 104 ? -12.110 2.326 -1.241 1.00 87.94 104 HIS A O 1
ATOM 874 N N . LEU A 1 105 ? -11.216 2.705 0.773 1.00 81.44 105 LEU A N 1
ATOM 875 C CA . LEU A 1 105 ? -11.513 1.395 1.339 1.00 81.44 105 LEU A CA 1
ATOM 876 C C . LEU A 1 105 ? -13.014 1.277 1.677 1.00 81.44 105 LEU A C 1
ATOM 878 O O . LEU A 1 105 ? -13.450 1.569 2.791 1.00 81.44 105 LEU A O 1
ATOM 882 N N . ILE A 1 106 ? -13.826 0.897 0.684 1.00 80.81 106 ILE A N 1
ATOM 883 C CA . ILE A 1 106 ? -15.289 0.754 0.777 1.00 80.81 106 ILE A CA 1
ATOM 884 C C . ILE A 1 106 ? -15.706 -0.561 0.109 1.00 80.81 106 ILE A C 1
ATOM 886 O O . ILE A 1 106 ? -15.971 -0.619 -1.096 1.00 80.81 106 ILE A O 1
ATOM 890 N N . SER A 1 107 ? -15.800 -1.628 0.902 1.00 75.94 107 SER A N 1
ATOM 891 C CA . SER A 1 107 ? -16.030 -2.984 0.393 1.00 75.94 107 SER A CA 1
ATOM 892 C C . SER A 1 107 ? -14.993 -3.374 -0.682 1.00 75.94 107 SER A C 1
ATOM 894 O O . SER A 1 107 ? -15.321 -3.599 -1.851 1.00 75.94 107 SER A O 1
ATOM 896 N N . GLY A 1 108 ? -13.718 -3.361 -0.287 1.00 79.56 108 GLY A N 1
ATOM 897 C CA . GLY A 1 108 ? -12.535 -3.459 -1.137 1.00 79.56 108 GLY A CA 1
ATOM 898 C C . GLY A 1 108 ? -11.967 -2.091 -1.509 1.00 79.56 108 GLY A C 1
ATOM 899 O O . GLY A 1 108 ? -12.405 -1.065 -0.985 1.00 79.56 108 GLY A O 1
ATOM 900 N N . LEU A 1 109 ? -10.992 -2.087 -2.420 1.00 85.62 109 LEU A N 1
ATOM 901 C CA . LEU A 1 109 ? -10.465 -0.842 -2.969 1.00 85.62 109 LEU A CA 1
ATOM 902 C C . LEU A 1 109 ? -11.461 -0.217 -3.960 1.00 85.62 109 LEU A C 1
ATOM 904 O O . LEU A 1 109 ? -11.986 -0.909 -4.841 1.00 85.62 109 LEU A O 1
ATOM 908 N N . ARG A 1 110 ? -11.739 1.083 -3.827 1.00 86.69 110 ARG A N 1
ATOM 909 C CA . ARG A 1 110 ? -12.642 1.859 -4.693 1.00 86.69 110 ARG A CA 1
ATOM 910 C C . ARG A 1 110 ? -12.029 3.191 -5.101 1.00 86.69 110 ARG A C 1
ATOM 912 O O . ARG A 1 110 ? -11.658 4.011 -4.269 1.00 86.69 110 ARG A O 1
ATOM 919 N N . LYS A 1 111 ? -12.133 3.497 -6.399 1.00 87.75 111 LYS A N 1
ATOM 920 C CA . LYS A 1 111 ? -11.534 4.697 -7.010 1.00 87.75 111 LYS A CA 1
ATOM 921 C C . LYS A 1 111 ? -10.004 4.700 -6.870 1.00 87.75 111 LYS A C 1
ATOM 923 O O . LYS A 1 111 ? -9.424 5.744 -6.580 1.00 87.75 111 LYS A O 1
ATOM 928 N N . VAL A 1 112 ? -9.379 3.544 -7.112 1.00 90.81 112 VAL A N 1
ATOM 929 C CA . VAL A 1 112 ? -7.920 3.404 -7.138 1.00 90.81 112 VAL A CA 1
ATOM 930 C C . VAL A 1 112 ? -7.336 4.368 -8.163 1.00 90.81 112 VAL A C 1
ATOM 932 O O . VAL A 1 112 ? -7.720 4.358 -9.334 1.00 90.81 112 VAL A O 1
ATOM 935 N N . MET A 1 113 ? -6.387 5.182 -7.721 1.00 93.81 113 MET A N 1
ATOM 936 C CA . MET A 1 113 ? -5.620 6.093 -8.558 1.00 93.81 113 MET A CA 1
ATOM 937 C C . MET A 1 113 ? -4.133 5.897 -8.298 1.00 93.81 113 MET A C 1
ATOM 939 O O . MET A 1 113 ? -3.696 5.898 -7.149 1.00 93.81 113 MET A O 1
ATOM 943 N N . ILE A 1 114 ? -3.349 5.787 -9.370 1.00 96.38 114 ILE A N 1
ATOM 944 C CA . ILE A 1 114 ? -1.895 5.936 -9.296 1.00 96.38 114 ILE A CA 1
ATOM 945 C C . ILE A 1 114 ? -1.597 7.434 -9.263 1.00 96.38 114 ILE A C 1
ATOM 947 O O . ILE A 1 114 ? -1.948 8.153 -10.198 1.00 96.38 114 ILE A O 1
ATOM 951 N N . ILE A 1 115 ? -0.969 7.893 -8.184 1.00 95.38 115 ILE A N 1
ATOM 952 C CA . ILE A 1 115 ? -0.700 9.317 -7.936 1.00 95.38 115 ILE A CA 1
ATOM 953 C C . ILE A 1 115 ? 0.760 9.699 -8.186 1.00 95.38 115 ILE A C 1
ATOM 955 O O . ILE A 1 115 ? 1.037 10.862 -8.463 1.00 95.38 115 ILE A O 1
ATOM 959 N N . ASP A 1 116 ? 1.685 8.739 -8.114 1.00 95.12 116 ASP A N 1
ATOM 960 C CA . ASP A 1 116 ? 3.104 8.966 -8.395 1.00 95.12 116 ASP A CA 1
ATOM 961 C C . ASP A 1 116 ? 3.798 7.680 -8.861 1.00 95.12 116 ASP A C 1
ATOM 963 O O . ASP A 1 116 ? 3.418 6.570 -8.476 1.00 95.12 116 ASP A O 1
ATOM 967 N N . VAL A 1 117 ? 4.842 7.844 -9.672 1.00 95.94 117 VAL A N 1
ATOM 968 C CA . VAL A 1 117 ? 5.796 6.790 -10.021 1.00 95.94 117 VAL A CA 1
ATOM 969 C C . VAL A 1 117 ? 7.192 7.369 -9.873 1.00 95.94 117 VAL A C 1
ATOM 971 O O . VAL A 1 117 ? 7.519 8.376 -10.499 1.00 95.94 117 VAL A O 1
ATOM 974 N N . ARG A 1 118 ? 8.041 6.701 -9.095 1.00 93.69 118 ARG A N 1
ATOM 975 C CA . ARG A 1 118 ? 9.428 7.116 -8.870 1.00 93.69 118 ARG A CA 1
ATOM 976 C C . ARG A 1 118 ? 10.381 5.932 -8.867 1.00 93.69 118 ARG A C 1
ATOM 978 O O . ARG A 1 118 ? 9.983 4.785 -8.662 1.00 93.69 118 ARG A O 1
ATOM 985 N N . GLU A 1 119 ? 11.659 6.211 -9.093 1.00 92.31 119 GLU A N 1
ATOM 986 C CA . GLU A 1 119 ? 12.715 5.222 -8.879 1.00 92.31 119 GLU A CA 1
ATOM 987 C C . GLU A 1 119 ? 12.746 4.815 -7.406 1.00 92.31 119 GLU A C 1
ATOM 989 O O . GLU A 1 119 ? 12.525 5.638 -6.512 1.00 92.31 119 GLU A O 1
ATOM 994 N N . TYR A 1 120 ? 13.009 3.535 -7.148 1.00 87.19 120 TYR A N 1
ATOM 995 C CA . TYR A 1 120 ? 13.118 3.060 -5.781 1.00 87.19 120 TYR A CA 1
ATOM 996 C C . TYR A 1 120 ? 14.284 3.756 -5.082 1.00 87.19 120 TYR A C 1
ATOM 998 O O . TYR A 1 120 ? 15.450 3.587 -5.438 1.00 87.19 120 TYR A O 1
ATOM 1006 N N . SER A 1 121 ? 13.958 4.497 -4.033 1.00 79.38 121 SER A N 1
ATOM 1007 C CA . SER A 1 121 ? 14.910 4.874 -3.002 1.00 79.38 121 SER A CA 1
ATOM 1008 C C . SER A 1 121 ? 14.589 4.058 -1.760 1.00 79.38 121 SER A C 1
ATOM 1010 O O . SER A 1 121 ? 13.454 3.617 -1.573 1.00 79.38 121 SER A O 1
ATOM 1012 N N . ARG A 1 122 ? 15.588 3.812 -0.909 1.00 67.88 122 ARG A N 1
ATOM 1013 C CA . ARG A 1 122 ? 15.332 3.194 0.393 1.00 67.88 122 ARG A CA 1
ATOM 1014 C C . ARG A 1 122 ? 14.491 4.183 1.203 1.00 67.88 122 ARG A C 1
ATOM 1016 O O . ARG A 1 122 ? 15.050 5.089 1.819 1.00 67.88 122 ARG A O 1
ATOM 1023 N N . GLU A 1 123 ? 13.170 4.033 1.150 1.00 63.38 123 GLU A N 1
ATOM 1024 C CA . GLU A 1 123 ? 12.255 4.845 1.944 1.00 63.38 123 GLU A CA 1
ATOM 1025 C C . GLU A 1 123 ? 12.630 4.685 3.413 1.00 63.38 123 GLU A C 1
ATOM 1027 O O . GLU A 1 123 ? 12.813 3.572 3.918 1.00 63.38 123 GLU A O 1
ATOM 1032 N N . ARG A 1 124 ? 12.816 5.816 4.095 1.00 60.53 124 ARG A N 1
ATOM 1033 C CA . ARG A 1 124 ? 12.984 5.802 5.542 1.00 60.53 124 ARG A CA 1
ATOM 1034 C C . ARG A 1 124 ? 11.605 5.553 6.127 1.00 60.53 124 ARG A C 1
ATOM 1036 O O . ARG A 1 124 ? 10.681 6.312 5.861 1.00 60.53 124 ARG A O 1
ATOM 1043 N N . PHE A 1 125 ? 11.484 4.478 6.891 1.00 65.38 125 PHE A N 1
ATOM 1044 C CA . PHE A 1 125 ? 10.299 4.196 7.686 1.00 65.38 125 PHE A CA 1
ATOM 1045 C C . PHE A 1 125 ? 9.926 5.438 8.517 1.00 65.38 125 PHE A C 1
ATOM 1047 O O . PHE A 1 125 ? 10.758 5.928 9.280 1.00 65.38 125 PHE A O 1
ATOM 1054 N N . SER A 1 126 ? 8.704 5.947 8.341 1.00 64.75 126 SER A N 1
ATOM 1055 C CA . SER A 1 126 ? 8.101 6.957 9.220 1.00 64.75 126 SER A CA 1
ATOM 1056 C C . SER A 1 126 ? 7.082 6.249 10.091 1.00 64.75 126 SER A C 1
ATOM 1058 O O . SER A 1 126 ? 6.098 5.710 9.588 1.00 64.75 126 SER A O 1
ATOM 1060 N N . LYS A 1 127 ? 7.335 6.237 11.399 1.00 65.50 127 LYS A N 1
ATOM 1061 C CA . LYS A 1 127 ? 6.465 5.560 12.363 1.00 65.50 127 LYS A CA 1
ATOM 1062 C C . LYS A 1 127 ? 5.071 6.176 12.420 1.00 65.50 127 LYS A C 1
ATOM 1064 O O . LYS A 1 127 ? 4.099 5.463 12.601 1.00 65.50 127 LYS A O 1
ATOM 1069 N N . GLU A 1 128 ? 4.994 7.489 12.235 1.00 64.06 128 GLU A N 1
ATOM 1070 C CA . GLU A 1 128 ? 3.791 8.298 12.424 1.00 64.06 128 GLU A CA 1
ATOM 1071 C C . GLU A 1 128 ? 2.738 8.024 11.349 1.00 64.06 128 GLU A C 1
ATOM 1073 O O . GLU A 1 128 ? 1.559 8.304 11.534 1.00 64.06 128 GLU A O 1
ATOM 1078 N N . SER A 1 129 ? 3.180 7.504 10.207 1.00 63.97 129 SER A N 1
ATOM 1079 C CA . SER A 1 129 ? 2.353 7.302 9.026 1.00 63.97 129 SER A CA 1
ATOM 1080 C C . SER A 1 129 ? 2.254 5.831 8.635 1.00 63.97 129 SER A C 1
ATOM 1082 O O . SER A 1 129 ? 1.226 5.410 8.105 1.00 63.97 129 SER A O 1
ATOM 1084 N N . ALA A 1 130 ? 3.289 5.032 8.918 1.00 73.31 130 ALA A N 1
ATOM 1085 C CA . ALA A 1 130 ? 3.355 3.644 8.497 1.00 73.31 130 ALA A CA 1
ATOM 1086 C C . ALA A 1 130 ? 2.288 2.769 9.166 1.00 73.31 130 ALA A C 1
ATOM 1088 O O . ALA A 1 130 ? 2.120 2.763 10.386 1.00 73.31 130 ALA A O 1
ATOM 1089 N N . LEU A 1 131 ? 1.646 1.923 8.363 1.00 73.69 131 LEU A N 1
ATOM 1090 C CA . LEU A 1 131 ? 0.847 0.807 8.857 1.00 73.69 131 LEU A CA 1
ATOM 1091 C C . LEU A 1 131 ? 1.550 -0.508 8.554 1.00 73.69 131 LEU A C 1
ATOM 1093 O O . LEU A 1 131 ? 2.282 -0.651 7.570 1.00 73.69 131 LEU A O 1
ATOM 1097 N N . SER A 1 132 ? 1.287 -1.501 9.391 1.00 74.88 132 SER A N 1
ATOM 1098 C CA . SER A 1 132 ? 1.665 -2.879 9.114 1.00 74.88 132 SER A CA 1
ATOM 1099 C C . SER A 1 132 ? 0.987 -3.392 7.840 1.00 74.88 132 SER A C 1
ATOM 1101 O O . SER A 1 132 ? 0.001 -2.836 7.351 1.00 74.88 132 SER A O 1
ATOM 1103 N N . ARG A 1 133 ? 1.449 -4.545 7.343 1.00 71.44 133 ARG A N 1
ATOM 1104 C CA . ARG A 1 133 ? 0.807 -5.269 6.227 1.00 71.44 133 ARG A CA 1
ATOM 1105 C C . ARG A 1 133 ? -0.675 -5.611 6.448 1.00 71.44 133 ARG A C 1
ATOM 1107 O O . ARG A 1 133 ? -1.342 -6.013 5.504 1.00 71.44 133 ARG A O 1
ATOM 1114 N N . TYR A 1 134 ? -1.170 -5.490 7.681 1.00 74.50 134 TYR A N 1
ATOM 1115 C CA . TYR A 1 134 ? -2.567 -5.720 8.053 1.00 74.50 134 TYR A CA 1
ATOM 1116 C C . TYR A 1 134 ? -3.340 -4.418 8.296 1.00 74.50 134 TYR A C 1
ATOM 1118 O O . TYR A 1 134 ? -4.398 -4.457 8.912 1.00 74.50 134 TYR A O 1
ATOM 1126 N N . LEU A 1 135 ? -2.812 -3.273 7.845 1.00 76.38 135 LEU A N 1
ATOM 1127 C CA . LEU A 1 135 ? -3.402 -1.943 8.044 1.00 76.38 135 LEU A CA 1
ATOM 1128 C C . LEU A 1 135 ? -3.502 -1.512 9.515 1.00 76.38 135 LEU A C 1
ATOM 1130 O O . LEU A 1 135 ? -4.216 -0.570 9.839 1.00 76.38 135 LEU A O 1
ATOM 1134 N N . VAL A 1 136 ? -2.760 -2.178 10.403 1.00 77.06 136 VAL A N 1
ATOM 1135 C CA . VAL A 1 136 ? -2.668 -1.808 11.821 1.00 77.06 136 VAL A CA 1
ATOM 1136 C C . VAL A 1 136 ? -1.539 -0.788 11.997 1.00 77.06 136 VAL A C 1
ATOM 1138 O O . VAL A 1 136 ? -0.422 -1.108 11.572 1.00 77.06 136 VAL A O 1
ATOM 1141 N N . PRO A 1 137 ? -1.786 0.389 12.602 1.00 75.88 137 PRO A N 1
ATOM 1142 C CA . PRO A 1 137 ? -0.744 1.368 12.912 1.00 75.88 137 PRO A CA 1
ATOM 1143 C C . PRO A 1 137 ? 0.362 0.795 13.801 1.00 75.88 137 PRO A C 1
ATOM 1145 O O . PRO A 1 137 ? 0.107 -0.044 14.666 1.00 75.88 137 PRO A O 1
ATOM 1148 N N . TYR A 1 138 ? 1.595 1.260 13.603 1.00 76.00 138 TYR A N 1
ATOM 1149 C CA . TYR A 1 138 ? 2.689 0.967 14.527 1.00 76.00 138 TYR A CA 1
ATOM 1150 C C . TYR A 1 138 ? 2.610 1.907 15.735 1.00 76.00 138 TYR A C 1
ATOM 1152 O O . TYR A 1 138 ? 2.756 3.115 15.587 1.00 76.00 138 TYR A O 1
ATOM 1160 N N . LEU A 1 139 ? 2.405 1.342 16.927 1.00 78.00 139 LEU A N 1
ATOM 1161 C CA . LEU A 1 139 ? 2.316 2.081 18.188 1.00 78.00 139 LEU A CA 1
ATOM 1162 C C . LEU A 1 139 ? 3.508 1.745 19.084 1.00 78.00 139 LEU A C 1
ATOM 1164 O O . LEU A 1 139 ? 3.781 0.569 19.338 1.00 78.00 139 LEU A O 1
ATOM 1168 N N . TYR A 1 140 ? 4.212 2.768 19.566 1.00 80.81 140 TYR A N 1
ATOM 1169 C CA . TYR A 1 140 ? 5.221 2.601 20.608 1.00 80.81 140 TYR A CA 1
ATOM 1170 C C . TYR A 1 140 ? 4.567 2.624 21.984 1.00 80.81 140 TYR A C 1
ATOM 1172 O O . TYR A 1 140 ? 3.558 3.293 22.184 1.00 80.81 140 TYR A O 1
ATOM 1180 N N . SER A 1 141 ? 5.180 1.940 22.952 1.00 86.44 141 SER A N 1
ATOM 1181 C CA . SER A 1 141 ? 4.673 1.901 24.327 1.00 86.44 141 SER A CA 1
ATOM 1182 C C . SER A 1 141 ? 4.520 3.292 24.949 1.00 86.44 141 SER A C 1
ATOM 1184 O O . SER A 1 141 ? 3.606 3.498 25.734 1.00 86.44 141 SER A O 1
ATOM 1186 N N . GLU A 1 142 ? 5.394 4.236 24.585 1.00 88.06 142 GLU A N 1
ATOM 1187 C CA . GLU A 1 142 ? 5.343 5.632 25.044 1.00 88.06 142 GLU A CA 1
ATOM 1188 C C . GLU A 1 142 ? 4.157 6.425 24.470 1.00 88.06 142 GLU A C 1
ATOM 1190 O O . GLU A 1 142 ? 3.704 7.375 25.099 1.00 88.06 142 GLU A O 1
ATOM 1195 N N . ASP A 1 143 ? 3.630 6.013 23.313 1.00 87.94 143 ASP A N 1
ATOM 1196 C CA . ASP A 1 143 ? 2.538 6.696 22.614 1.00 87.94 143 ASP A CA 1
ATOM 1197 C C . ASP A 1 143 ? 1.155 6.104 22.963 1.00 87.94 143 ASP A C 1
ATOM 1199 O O . ASP A 1 143 ? 0.133 6.677 22.587 1.00 87.94 143 ASP A O 1
ATOM 1203 N N . LEU A 1 144 ? 1.093 4.974 23.686 1.00 89.12 144 LEU A N 1
ATOM 1204 C CA . LEU A 1 144 ? -0.158 4.245 23.951 1.00 89.12 144 LEU A CA 1
ATOM 1205 C C . LEU A 1 144 ? -1.216 5.095 24.662 1.00 89.12 144 LEU A C 1
ATOM 1207 O O . LEU A 1 144 ? -2.368 5.089 24.234 1.00 89.12 144 LEU A O 1
ATOM 1211 N N . ASP A 1 145 ? -0.836 5.837 25.704 1.00 92.19 145 ASP A N 1
ATOM 1212 C CA . ASP A 1 145 ? -1.783 6.658 26.472 1.00 92.19 145 ASP A CA 1
ATOM 1213 C C . ASP A 1 145 ? -2.340 7.810 25.626 1.00 92.19 145 ASP A C 1
ATOM 1215 O O . ASP A 1 145 ? -3.541 8.071 25.635 1.00 92.19 145 ASP A O 1
ATOM 1219 N N . ASN A 1 146 ? -1.486 8.456 24.828 1.00 92.31 146 ASN A N 1
ATOM 1220 C CA . ASN A 1 146 ? -1.887 9.545 23.937 1.00 92.31 146 ASN A CA 1
ATOM 1221 C C . ASN A 1 146 ? -2.840 9.051 22.836 1.00 92.31 146 ASN A C 1
ATOM 1223 O O . ASN A 1 146 ? -3.836 9.697 22.520 1.00 92.31 146 ASN A O 1
ATOM 1227 N N . GLU A 1 147 ? -2.559 7.887 22.248 1.00 89.44 147 GLU A N 1
ATOM 1228 C CA . GLU A 1 147 ? -3.422 7.304 21.217 1.00 89.44 147 GLU A CA 1
ATOM 1229 C C . GLU A 1 147 ? -4.740 6.772 21.799 1.00 89.44 147 GLU A C 1
ATOM 1231 O O . GLU A 1 147 ? -5.786 6.906 21.161 1.00 89.44 147 GLU A O 1
ATOM 1236 N N . ALA A 1 148 ? -4.730 6.255 23.033 1.00 91.50 148 ALA A N 1
ATOM 1237 C CA . ALA A 1 148 ? -5.948 5.914 23.763 1.00 91.50 148 ALA A CA 1
ATOM 1238 C C . ALA A 1 148 ? -6.801 7.159 24.056 1.00 91.50 148 ALA A C 1
ATOM 1240 O O . ALA A 1 148 ? -8.014 7.133 23.848 1.00 91.50 148 ALA A O 1
ATOM 1241 N N . GLU A 1 149 ? -6.183 8.270 24.465 1.00 94.44 149 GLU A N 1
ATOM 1242 C CA . GLU A 1 149 ? -6.890 9.532 24.684 1.00 94.44 149 GLU A CA 1
ATOM 1243 C C . GLU A 1 149 ? -7.528 10.041 23.387 1.00 94.44 149 GLU A C 1
ATOM 1245 O O . GLU A 1 149 ? -8.728 10.304 23.365 1.00 94.44 149 GLU A O 1
ATOM 1250 N N . LYS A 1 150 ? -6.781 10.094 22.275 1.00 92.25 150 LYS A N 1
ATOM 1251 C CA . LYS A 1 150 ? -7.325 10.478 20.956 1.00 92.25 150 LYS A CA 1
ATOM 1252 C C . LYS A 1 150 ? -8.476 9.577 20.511 1.00 92.25 150 LYS A C 1
ATOM 1254 O O . LYS A 1 150 ? -9.446 10.060 19.924 1.00 92.25 150 LYS A O 1
ATOM 1259 N N . PHE A 1 151 ? -8.376 8.272 20.769 1.00 91.69 151 PHE A N 1
ATOM 1260 C CA . PHE A 1 151 ? -9.442 7.316 20.478 1.00 91.69 151 PHE A CA 1
ATOM 1261 C C . PHE A 1 151 ? -10.722 7.664 21.247 1.00 91.69 151 PHE A C 1
ATOM 1263 O O . PHE A 1 151 ? -11.790 7.762 20.638 1.00 91.69 151 PHE A O 1
ATOM 1270 N N . LEU A 1 152 ? -10.612 7.920 22.554 1.00 95.12 152 LEU A N 1
ATOM 1271 C CA . LEU A 1 152 ? -11.749 8.316 23.383 1.00 95.12 152 LEU A CA 1
ATOM 1272 C C . LEU A 1 152 ? -12.287 9.693 22.984 1.00 95.12 152 LEU A C 1
ATOM 1274 O O . LEU A 1 152 ? -13.487 9.821 22.780 1.00 95.12 152 LEU A O 1
ATOM 1278 N N . GLN A 1 153 ? -11.431 10.693 22.752 1.00 95.25 153 GLN A N 1
ATOM 1279 C CA . GLN A 1 153 ? -11.849 12.024 22.282 1.00 95.25 153 GLN A CA 1
ATOM 1280 C C . GLN A 1 153 ? -12.713 11.929 21.018 1.00 95.25 153 GLN A C 1
ATOM 1282 O O . GLN A 1 153 ? -13.645 12.710 20.838 1.00 95.25 153 GLN A O 1
ATOM 1287 N N . LYS A 1 154 ? -12.404 10.967 20.141 1.00 92.88 154 LYS A N 1
ATOM 1288 C CA . LYS A 1 154 ? -13.099 10.784 18.870 1.00 92.88 154 LYS A CA 1
ATOM 1289 C C . LYS A 1 154 ? -14.389 9.970 18.976 1.00 92.88 154 LYS A C 1
ATOM 1291 O O . LYS A 1 154 ? -15.353 10.317 18.299 1.00 92.88 154 LYS A O 1
ATOM 1296 N N . TYR A 1 155 ? -14.397 8.881 19.743 1.00 94.56 155 TYR A N 1
ATOM 1297 C CA . TYR A 1 155 ? -15.492 7.899 19.709 1.00 94.56 155 TYR A CA 1
ATOM 1298 C C . TYR A 1 155 ? -16.242 7.734 21.033 1.00 94.56 155 TYR A C 1
ATOM 1300 O O . TYR A 1 155 ? -17.299 7.112 21.043 1.00 94.56 155 TYR A O 1
ATOM 1308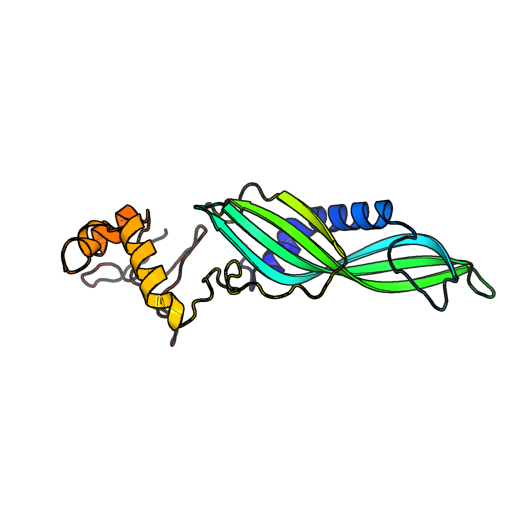 N N . TYR A 1 156 ? -15.706 8.244 22.143 1.00 95.69 156 TYR A N 1
ATOM 1309 C CA . TYR A 1 156 ? -16.299 8.102 23.475 1.00 95.69 156 TYR A CA 1
ATOM 1310 C C . TYR A 1 156 ? -15.805 9.199 24.452 1.00 95.69 156 TYR A C 1
ATOM 1312 O O . TYR A 1 156 ? -15.153 8.898 25.457 1.00 95.69 156 TYR A O 1
ATOM 1320 N N . PRO A 1 157 ? -16.044 10.495 24.160 1.00 95.50 157 PRO A N 1
ATOM 1321 C CA . PRO A 1 157 ? -15.413 11.605 24.886 1.00 95.50 157 PRO A CA 1
ATOM 1322 C C . PRO A 1 157 ? -15.823 11.680 26.363 1.00 95.50 157 PRO A C 1
ATOM 1324 O O . PRO A 1 157 ? -15.047 12.139 27.197 1.00 95.50 157 PRO A O 1
ATOM 1327 N N . GLU A 1 158 ? -17.003 11.168 26.711 1.00 94.62 158 GLU A N 1
ATOM 1328 C CA . GLU A 1 158 ? -17.538 11.159 28.080 1.00 94.62 158 GLU A CA 1
ATOM 1329 C C . GLU A 1 158 ? -16.628 10.404 29.062 1.00 94.62 158 GLU A C 1
ATOM 1331 O O . GLU A 1 158 ? -16.482 10.801 30.222 1.00 94.62 158 GLU A O 1
ATOM 1336 N N . ALA A 1 159 ? -15.938 9.365 28.576 1.00 94.50 159 ALA A N 1
ATOM 1337 C CA . ALA A 1 159 ? -15.003 8.580 29.377 1.00 94.50 159 ALA A CA 1
A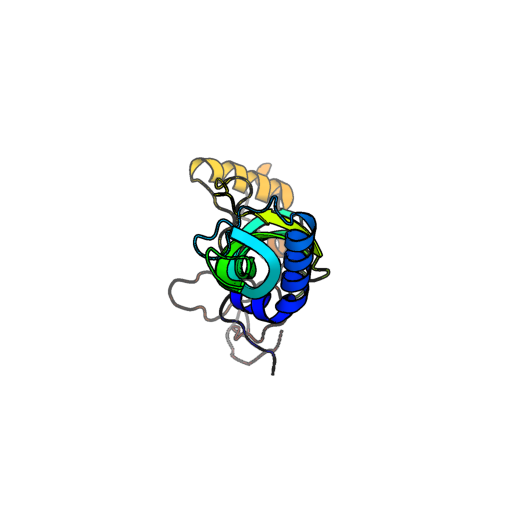TOM 1338 C C . ALA A 1 159 ? -13.732 9.353 29.771 1.00 94.50 159 ALA A C 1
ATOM 1340 O O . ALA A 1 159 ? -13.023 8.924 30.683 1.00 94.50 159 ALA A O 1
ATOM 1341 N N . LEU A 1 160 ? -13.442 10.486 29.118 1.00 94.94 160 LEU A N 1
ATOM 1342 C CA . LEU A 1 160 ? -12.333 11.374 29.486 1.00 94.94 160 LEU A CA 1
ATOM 1343 C C . LEU A 1 160 ? -12.716 12.361 30.585 1.00 94.94 160 LEU A C 1
ATOM 1345 O O . LEU A 1 160 ? -11.868 12.754 31.383 1.00 94.94 160 LEU A O 1
ATOM 1349 N N . GLU A 1 161 ? -13.986 12.757 30.645 1.00 94.44 161 GLU A N 1
ATOM 1350 C CA . GLU A 1 161 ? -14.481 13.664 31.680 1.00 94.44 161 GLU A CA 1
ATOM 1351 C C . GLU A 1 161 ? -14.733 12.925 32.993 1.00 94.44 161 GLU A C 1
ATOM 1353 O O . GLU A 1 161 ? -14.453 13.438 34.081 1.00 94.44 161 GLU A O 1
ATOM 1358 N N . LYS A 1 162 ? -15.264 11.702 32.896 1.00 93.56 162 LYS A N 1
ATOM 1359 C CA . LYS A 1 162 ? -15.631 10.892 34.051 1.00 93.56 162 LYS A CA 1
ATOM 1360 C C . LYS A 1 162 ? -15.203 9.438 33.850 1.00 93.56 162 LYS A C 1
ATOM 1362 O O . LYS A 1 162 ? -15.665 8.800 32.909 1.00 93.56 162 LYS A O 1
ATOM 1367 N N . PRO A 1 163 ? -14.427 8.858 34.787 1.00 92.25 163 PRO A N 1
ATOM 1368 C CA . PRO A 1 163 ? -14.113 7.435 34.757 1.00 92.25 163 PRO A CA 1
ATOM 1369 C C . PRO A 1 163 ? -15.389 6.586 34.721 1.00 92.25 163 PRO A C 1
ATOM 1371 O O . PRO A 1 163 ? -16.207 6.628 35.647 1.00 92.25 163 PRO A O 1
ATOM 1374 N N . MET A 1 164 ? -15.549 5.815 33.650 1.00 92.69 164 MET A N 1
ATOM 1375 C CA . MET A 1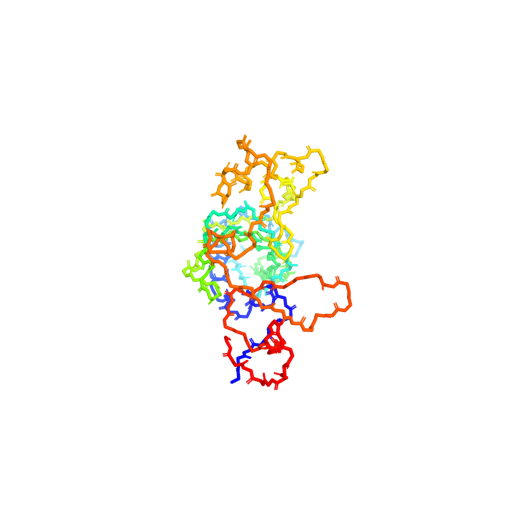 164 ? -16.700 4.948 33.416 1.00 92.69 164 MET A CA 1
ATOM 1376 C C . MET A 1 164 ? -16.290 3.725 32.585 1.00 92.69 164 MET A C 1
ATOM 1378 O O . MET A 1 164 ? -15.320 3.798 31.828 1.00 92.69 164 MET A O 1
ATOM 1382 N N . PRO A 1 165 ? -16.989 2.586 32.72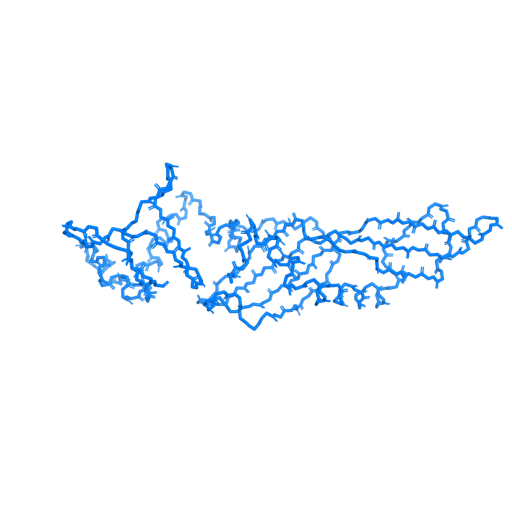8 1.00 93.62 165 PRO A N 1
ATOM 1383 C CA . PRO A 1 165 ? -16.833 1.485 31.789 1.00 93.62 165 PRO A CA 1
ATOM 1384 C C . PRO A 1 165 ? -17.289 1.923 30.391 1.00 93.62 165 PRO A C 1
ATOM 1386 O O . PRO A 1 165 ? -18.263 2.662 30.266 1.00 93.62 165 PRO A O 1
ATOM 1389 N N . LEU A 1 166 ? -16.598 1.446 29.356 1.00 93.94 166 LEU A N 1
ATOM 1390 C CA . LEU A 1 166 ? -17.001 1.674 27.970 1.00 93.94 166 LEU A CA 1
ATOM 1391 C C . LEU A 1 166 ? -18.138 0.715 27.611 1.00 93.94 166 LEU A C 1
ATOM 1393 O O . LEU A 1 166 ? -17.967 -0.505 27.714 1.00 93.94 166 LEU A O 1
ATOM 1397 N N . ASP A 1 167 ? -19.278 1.253 27.182 1.00 93.81 167 ASP A N 1
ATOM 1398 C CA . ASP A 1 167 ? -20.312 0.447 26.541 1.00 93.81 167 ASP A CA 1
ATOM 1399 C C . ASP A 1 167 ? -19.841 0.079 25.127 1.00 93.81 167 ASP A C 1
ATOM 1401 O O . ASP A 1 167 ? -19.629 0.939 24.270 1.00 93.81 167 ASP A O 1
ATOM 1405 N N . MET A 1 168 ? -19.620 -1.216 24.898 1.00 89.88 168 MET A N 1
ATOM 1406 C CA . MET A 1 168 ? -19.100 -1.711 23.625 1.00 89.88 168 MET A CA 1
ATOM 1407 C C . MET A 1 168 ? -20.097 -1.554 22.480 1.00 89.88 168 MET A C 1
ATOM 1409 O O . MET A 1 168 ? -19.656 -1.372 21.349 1.00 89.88 168 MET A O 1
ATOM 1413 N N . ASP A 1 169 ? -21.400 -1.638 22.749 1.00 90.88 169 ASP A N 1
ATOM 1414 C CA . ASP A 1 169 ? -22.413 -1.541 21.699 1.00 90.88 169 ASP A CA 1
ATOM 1415 C C . ASP A 1 169 ? -22.483 -0.077 21.207 1.00 90.88 169 ASP A C 1
ATOM 1417 O O . ASP A 1 169 ? -22.387 0.179 20.007 1.00 90.88 169 ASP A O 1
ATOM 1421 N N . GLU A 1 170 ? -22.471 0.892 22.130 1.00 93.69 170 GLU A N 1
ATOM 1422 C CA . GLU A 1 170 ? -22.384 2.327 21.814 1.00 93.69 170 GLU A CA 1
ATOM 1423 C C . GLU A 1 170 ? -21.061 2.707 21.126 1.00 93.69 170 GLU A C 1
ATOM 1425 O O . GLU A 1 170 ? -21.050 3.423 20.122 1.00 93.69 170 GLU A O 1
ATOM 1430 N N . LEU A 1 171 ? -19.927 2.210 21.634 1.00 93.69 171 LEU A N 1
ATOM 1431 C CA . LEU A 1 171 ? -18.615 2.487 21.049 1.00 93.69 171 LEU A CA 1
ATOM 1432 C C . LEU A 1 171 ? -18.525 1.993 19.599 1.00 93.69 171 LEU A C 1
ATOM 1434 O O . LEU A 1 171 ? -18.006 2.700 18.733 1.00 93.69 171 LEU A O 1
ATOM 1438 N N . LEU A 1 172 ? -19.019 0.782 19.324 1.00 91.50 172 LEU A N 1
ATOM 1439 C CA . LEU A 1 172 ? -19.021 0.214 17.976 1.00 91.50 172 LEU A CA 1
ATOM 1440 C C . LEU A 1 172 ? -19.927 1.007 17.030 1.00 91.50 172 LEU A C 1
ATOM 1442 O O . LEU A 1 172 ? -19.512 1.280 15.899 1.00 91.50 172 LEU A O 1
ATOM 1446 N N . ASP A 1 173 ? -21.096 1.446 17.500 1.00 91.12 173 ASP A N 1
ATOM 1447 C CA . ASP A 1 173 ? -21.992 2.318 16.737 1.00 91.12 173 ASP A CA 1
ATOM 1448 C C . ASP A 1 173 ? -21.320 3.662 16.404 1.00 91.12 173 ASP A C 1
ATOM 1450 O O . ASP A 1 173 ? -21.315 4.076 15.239 1.00 91.12 173 ASP A O 1
ATOM 1454 N N . ASN A 1 174 ? -20.639 4.293 17.369 1.00 91.38 174 ASN A N 1
ATOM 1455 C CA . ASN A 1 174 ? -19.868 5.526 17.150 1.00 91.38 174 ASN A CA 1
ATOM 1456 C C . ASN A 1 174 ? -18.731 5.336 16.130 1.00 91.38 174 ASN A C 1
ATOM 1458 O O . ASN A 1 174 ? -18.401 6.246 15.364 1.00 91.38 174 ASN A O 1
ATOM 1462 N N . MET A 1 175 ? -18.141 4.139 16.076 1.00 87.94 175 MET A N 1
ATOM 1463 C CA . MET A 1 175 ? -17.123 3.767 15.089 1.00 87.94 175 MET A CA 1
ATOM 1464 C C . MET A 1 175 ? -17.708 3.344 13.731 1.00 87.94 175 MET A C 1
ATOM 1466 O O . MET A 1 175 ? -16.943 3.110 12.790 1.00 87.94 175 MET A O 1
ATOM 1470 N N . CYS A 1 176 ? -19.037 3.257 13.601 1.00 86.56 176 CYS A N 1
ATOM 1471 C CA . CYS A 1 176 ? -19.733 2.675 12.451 1.00 86.56 176 CYS A CA 1
ATOM 1472 C C . CYS A 1 176 ? -19.284 1.231 12.150 1.00 86.56 176 CYS A C 1
ATOM 1474 O O . CYS A 1 176 ? -19.075 0.872 10.986 1.00 86.56 176 CYS A O 1
ATOM 1476 N N . LEU A 1 177 ? -19.088 0.415 13.188 1.00 87.19 177 LEU A N 1
ATOM 1477 C CA . LEU A 1 177 ? -18.646 -0.973 13.081 1.00 87.19 177 LEU A CA 1
ATOM 1478 C C . LEU A 1 177 ? -19.719 -1.944 13.566 1.00 87.19 177 LEU A C 1
ATOM 1480 O O . LEU A 1 177 ? -20.437 -1.686 14.521 1.00 87.19 177 LEU A O 1
ATOM 1484 N N . THR A 1 178 ? -19.768 -3.116 12.938 1.00 86.44 178 THR A N 1
ATOM 1485 C CA . THR A 1 178 ? -20.565 -4.248 13.419 1.00 86.44 178 THR A CA 1
ATOM 1486 C C . THR A 1 178 ? -19.625 -5.359 13.862 1.00 86.44 178 THR A C 1
ATOM 1488 O O . THR A 1 178 ? -18.766 -5.793 13.091 1.00 86.44 178 THR A O 1
ATOM 1491 N N . MET A 1 179 ? -19.778 -5.819 15.103 1.00 88.12 179 MET A N 1
ATOM 1492 C CA . MET A 1 179 ? -18.971 -6.898 15.668 1.00 88.12 179 MET A CA 1
ATOM 1493 C C . MET A 1 179 ? -19.743 -8.216 15.652 1.00 88.12 179 MET A C 1
ATOM 1495 O O . MET A 1 179 ? -20.899 -8.283 16.064 1.00 88.12 179 MET A O 1
ATOM 1499 N N . TYR A 1 180 ? -19.058 -9.282 15.247 1.00 88.62 180 TYR A N 1
ATOM 1500 C CA . TYR A 1 180 ? -19.540 -10.653 15.356 1.00 88.62 180 TYR A CA 1
ATOM 1501 C C . TYR A 1 180 ? -18.507 -11.488 16.105 1.00 88.62 180 TYR A C 1
ATOM 1503 O O . TYR A 1 180 ? -17.305 -11.362 15.868 1.00 88.62 180 TYR A O 1
ATOM 1511 N N . TYR A 1 181 ? -18.972 -12.371 16.983 1.00 87.88 181 TYR A N 1
ATOM 1512 C CA . TYR A 1 181 ? -18.111 -13.400 17.554 1.00 87.88 181 TYR A CA 1
ATOM 1513 C C . TYR A 1 181 ? -17.941 -14.523 16.529 1.00 87.88 181 TYR A C 1
ATOM 1515 O O . TYR A 1 181 ? -18.916 -14.960 15.921 1.00 87.88 181 TYR A O 1
ATOM 1523 N N . ALA A 1 182 ? -16.715 -15.007 16.344 1.00 89.81 182 ALA A N 1
ATOM 1524 C CA . ALA A 1 182 ? -16.390 -16.022 15.346 1.00 89.81 182 ALA A CA 1
ATOM 1525 C C . ALA A 1 182 ? -15.280 -16.964 15.842 1.00 89.81 182 ALA A C 1
ATOM 1527 O O . ALA A 1 182 ? -14.451 -16.540 16.655 1.00 89.81 182 ALA A O 1
ATOM 1528 N N . PRO A 1 183 ? -15.223 -18.220 15.360 1.00 89.25 183 PRO A N 1
ATOM 1529 C CA . PRO A 1 183 ? -14.080 -19.094 15.593 1.00 89.25 183 PRO A CA 1
ATOM 1530 C C . PRO A 1 183 ? -12.852 -18.536 14.858 1.00 89.25 183 PRO A C 1
ATOM 1532 O O . PRO A 1 183 ? -12.759 -18.571 13.629 1.00 89.25 183 PRO A O 1
ATOM 1535 N N . LEU A 1 184 ? -11.904 -17.985 15.617 1.00 88.31 184 LEU A N 1
ATOM 1536 C CA . LEU A 1 184 ? -10.647 -17.460 15.088 1.00 88.31 184 LEU A CA 1
ATOM 1537 C C . LEU A 1 184 ? -9.517 -18.489 15.261 1.00 88.31 184 LEU A C 1
ATOM 1539 O O . LEU A 1 184 ? -9.535 -19.252 16.226 1.00 88.31 184 LEU A O 1
ATOM 1543 N N . PRO A 1 185 ? -8.525 -18.523 14.350 1.00 87.06 185 PRO A N 1
ATOM 1544 C CA . PRO A 1 185 ? -7.335 -19.349 14.527 1.00 87.06 185 PRO A CA 1
ATOM 1545 C C . PRO A 1 185 ? -6.580 -19.023 15.818 1.00 87.06 185 PRO A C 1
ATOM 1547 O O . PRO A 1 185 ? -6.584 -17.875 16.271 1.00 87.06 185 PRO A O 1
ATOM 1550 N N . ASP A 1 186 ? -5.846 -20.009 16.336 1.00 83.62 186 ASP A N 1
ATOM 1551 C CA . ASP A 1 186 ? -4.965 -19.826 17.488 1.00 83.62 186 ASP A CA 1
ATOM 1552 C C . ASP A 1 186 ? -4.028 -18.626 17.266 1.00 83.62 186 ASP A C 1
ATOM 1554 O O . ASP A 1 186 ? -3.359 -18.517 16.232 1.00 83.62 186 ASP A O 1
ATOM 1558 N N . ASN A 1 187 ? -3.953 -17.736 18.261 1.00 84.56 187 ASN A N 1
ATOM 1559 C CA . ASN A 1 187 ? -3.194 -16.474 18.249 1.00 84.56 187 ASN A CA 1
ATOM 1560 C C . ASN A 1 187 ? -3.795 -15.318 17.421 1.00 84.56 187 ASN A C 1
ATOM 1562 O O . ASN A 1 187 ? -3.103 -14.326 17.180 1.00 84.56 187 ASN A O 1
ATOM 1566 N N . ILE A 1 188 ? -5.063 -15.395 17.002 1.00 83.88 188 ILE A N 1
ATOM 1567 C CA . ILE A 1 188 ? -5.791 -14.268 16.397 1.00 83.88 188 ILE A CA 1
ATOM 1568 C C . ILE A 1 188 ? -6.930 -13.837 17.326 1.00 83.88 188 ILE A C 1
ATOM 1570 O O . ILE A 1 188 ? -7.878 -14.581 17.543 1.00 83.88 188 ILE A O 1
ATOM 1574 N N . PHE A 1 189 ? -6.856 -12.606 17.839 1.00 83.94 189 PHE A N 1
ATOM 1575 C CA . PHE A 1 189 ? -7.868 -12.044 18.748 1.00 83.94 189 PHE A CA 1
ATOM 1576 C C . PHE A 1 189 ? -9.013 -11.319 18.034 1.00 83.94 189 PHE A C 1
ATOM 1578 O O . PHE A 1 189 ? -10.067 -11.098 18.618 1.00 83.94 189 PHE A O 1
ATOM 1585 N N . GLY A 1 190 ? -8.818 -10.946 16.771 1.00 86.69 190 GLY A N 1
ATOM 1586 C CA . GLY A 1 190 ? -9.820 -10.245 15.982 1.00 86.69 190 GLY A CA 1
ATOM 1587 C C . GLY A 1 190 ? -9.467 -10.247 14.503 1.00 86.69 190 GLY A C 1
ATOM 1588 O O . GLY A 1 190 ? -8.304 -10.408 14.122 1.00 86.69 190 GLY A O 1
ATOM 1589 N N . ARG A 1 191 ? -10.483 -10.080 13.658 1.00 85.38 191 ARG A N 1
ATOM 1590 C CA . ARG A 1 191 ? -10.323 -9.943 12.212 1.00 85.38 191 ARG A CA 1
ATOM 1591 C C . ARG A 1 191 ? -11.300 -8.901 11.692 1.00 85.38 191 ARG A C 1
ATOM 1593 O O . ARG A 1 191 ? -12.499 -9.015 11.918 1.00 85.38 191 ARG A O 1
ATOM 1600 N N . SER A 1 192 ? -10.776 -7.931 10.954 1.00 83.19 192 SER A N 1
ATOM 1601 C CA . SER A 1 192 ? -11.585 -6.939 10.248 1.00 83.19 192 SER A CA 1
ATOM 1602 C C . SER A 1 192 ? -11.769 -7.357 8.795 1.00 83.19 192 SER A C 1
ATOM 1604 O O . SER A 1 192 ? -10.818 -7.779 8.133 1.00 83.19 192 SER A O 1
ATOM 1606 N N . HIS A 1 193 ? -12.994 -7.227 8.297 1.00 79.38 193 HIS A N 1
ATOM 1607 C CA . HIS A 1 193 ? -13.343 -7.499 6.909 1.00 79.38 193 HIS A CA 1
ATOM 1608 C C . HIS A 1 193 ? -13.677 -6.184 6.214 1.00 79.38 193 HIS A C 1
ATOM 1610 O O . HIS A 1 193 ? -14.606 -5.483 6.599 1.00 79.38 193 HIS A O 1
ATOM 1616 N N . PHE A 1 194 ? -12.897 -5.845 5.189 1.00 74.12 194 PHE A N 1
ATOM 1617 C CA . PHE A 1 194 ? -13.070 -4.608 4.426 1.00 74.12 194 PHE A CA 1
ATOM 1618 C C . PHE A 1 194 ? -13.834 -4.815 3.119 1.00 74.12 194 PHE A C 1
ATOM 1620 O O . PHE A 1 194 ? -13.925 -3.871 2.350 1.00 74.12 194 PHE A O 1
ATOM 1627 N N . GLY A 1 195 ? -14.354 -6.018 2.861 1.00 75.44 195 GLY A N 1
ATOM 1628 C CA . GLY A 1 195 ? -15.127 -6.425 1.685 1.00 75.44 195 GLY A CA 1
ATOM 1629 C C . GLY A 1 195 ? -16.136 -7.510 2.052 1.00 75.44 195 GLY A C 1
ATOM 1630 O O . GLY A 1 195 ? -16.049 -8.065 3.148 1.00 75.44 195 GLY A O 1
ATOM 1631 N N . GLU A 1 196 ? -17.067 -7.811 1.143 1.00 78.25 196 GLU A N 1
ATOM 1632 C CA . GLU A 1 196 ? -17.999 -8.937 1.311 1.00 78.25 196 GLU A CA 1
ATOM 1633 C C . GLU A 1 196 ? -17.226 -10.229 1.589 1.00 78.25 196 GLU A C 1
ATOM 1635 O O . GLU A 1 196 ? -16.271 -10.561 0.877 1.00 78.25 196 GLU A O 1
ATOM 1640 N N . ALA A 1 197 ? -17.619 -10.953 2.635 1.00 80.19 197 ALA A N 1
ATOM 1641 C CA . ALA A 1 197 ? -16.918 -12.150 3.060 1.00 80.19 197 ALA A CA 1
ATOM 1642 C C . ALA A 1 197 ? -17.884 -13.136 3.709 1.00 80.19 197 ALA A C 1
ATOM 1644 O O . ALA A 1 197 ? -18.554 -12.825 4.682 1.00 80.19 197 ALA A O 1
ATOM 1645 N N . GLN A 1 198 ? -17.879 -14.379 3.234 1.00 83.62 198 GLN A N 1
ATOM 1646 C CA . GLN A 1 198 ? -18.562 -15.456 3.943 1.00 83.62 198 GLN A CA 1
ATOM 1647 C C . GLN A 1 198 ? -17.682 -15.910 5.103 1.00 83.62 198 GLN A C 1
ATOM 1649 O O . GLN A 1 198 ? -16.608 -16.476 4.885 1.00 83.62 198 GLN A O 1
ATOM 1654 N N . VAL A 1 199 ? -18.130 -15.628 6.323 1.00 83.94 199 VAL A N 1
ATOM 1655 C CA . VAL A 1 199 ? -17.413 -15.965 7.552 1.00 83.94 199 VAL A CA 1
ATOM 1656 C C . VAL A 1 199 ? -18.325 -16.800 8.434 1.00 83.94 199 VAL A C 1
ATOM 1658 O O . VAL A 1 199 ? -19.506 -16.492 8.586 1.00 83.94 199 VAL A O 1
ATOM 1661 N N . GLU A 1 200 ? -17.773 -17.860 9.013 1.00 87.44 200 GLU A N 1
ATOM 1662 C CA . GLU A 1 200 ? -18.447 -18.568 10.092 1.00 87.44 200 GLU A CA 1
ATOM 1663 C C . GLU A 1 200 ? -18.484 -17.650 11.313 1.00 87.44 200 GLU A C 1
ATOM 1665 O O . GLU A 1 200 ? -17.457 -17.116 11.736 1.00 87.44 200 GLU A O 1
ATOM 1670 N N . ILE A 1 201 ? -19.676 -17.450 11.860 1.00 89.19 201 ILE A N 1
ATOM 1671 C CA . ILE A 1 201 ? -19.887 -16.679 13.079 1.00 89.19 201 ILE A CA 1
ATOM 1672 C C . ILE A 1 201 ? -20.606 -17.560 14.090 1.00 89.19 201 ILE A C 1
ATOM 1674 O O . ILE A 1 201 ? -21.381 -18.450 13.730 1.00 89.19 201 ILE A O 1
ATOM 1678 N N . PHE A 1 202 ? -20.386 -17.293 15.370 1.00 85.94 202 PHE A N 1
ATOM 1679 C CA . PHE A 1 202 ? -21.244 -17.853 16.396 1.00 85.94 202 PHE A CA 1
ATOM 1680 C C . PHE A 1 202 ? -22.625 -17.218 16.242 1.00 85.94 202 PHE A C 1
ATOM 1682 O O . PHE A 1 202 ? -22.775 -15.996 16.328 1.00 85.94 202 PHE A O 1
ATOM 1689 N N . ARG A 1 203 ? -23.645 -18.043 15.982 1.00 70.06 203 ARG A N 1
ATOM 1690 C CA . ARG A 1 203 ? -25.023 -17.571 16.068 1.00 70.06 203 ARG A CA 1
ATOM 1691 C C . ARG A 1 203 ? -25.334 -17.329 17.539 1.00 70.06 203 ARG A C 1
ATOM 1693 O O . ARG A 1 203 ? -25.376 -18.263 18.336 1.00 70.06 203 ARG A O 1
ATOM 1700 N N . GLU A 1 204 ? -25.525 -16.042 17.809 1.00 60.75 204 GLU A N 1
ATOM 1701 C CA . GLU A 1 204 ? -25.964 -15.413 19.047 1.00 60.75 204 GLU A CA 1
ATOM 1702 C C . GLU A 1 204 ? -24.940 -15.292 20.189 1.00 60.75 204 GLU A C 1
ATOM 1704 O O . GLU A 1 204 ? -24.173 -16.192 20.525 1.00 60.75 204 GLU A O 1
ATOM 1709 N N . ARG A 1 205 ? -25.080 -14.161 20.897 1.00 53.12 205 ARG A N 1
ATOM 1710 C CA . ARG A 1 205 ? -24.687 -13.949 22.303 1.00 53.12 205 ARG A CA 1
ATOM 1711 C C . ARG A 1 205 ? -25.342 -14.983 23.262 1.00 53.12 205 ARG A C 1
ATOM 1713 O O . ARG A 1 205 ? -25.110 -14.912 24.461 1.00 53.12 205 ARG A O 1
ATOM 1720 N N . TYR A 1 206 ? -26.117 -15.945 22.747 1.00 44.06 206 TYR A N 1
ATOM 1721 C CA . TYR A 1 206 ? -26.793 -17.050 23.427 1.00 44.06 206 TYR A CA 1
ATOM 1722 C C . TYR A 1 206 ? -26.830 -18.259 22.484 1.00 44.06 206 TYR A C 1
ATOM 1724 O O . TYR A 1 206 ? -27.455 -18.210 21.444 1.00 44.06 206 TYR A O 1
ATOM 1732 N N . GLY A 1 207 ? -26.109 -19.336 22.789 1.00 39.25 207 GLY A N 1
ATOM 1733 C CA . GLY A 1 207 ? -25.824 -20.379 21.802 1.00 39.25 207 GLY A CA 1
ATOM 1734 C C . GLY A 1 207 ? -27.039 -20.930 21.045 1.00 39.25 207 GLY A C 1
ATOM 1735 O O . GLY A 1 207 ? -27.967 -21.449 21.647 1.00 39.25 207 GLY A O 1
ATOM 1736 N N . THR A 1 208 ? -26.978 -20.916 19.714 1.00 38.56 208 THR A N 1
ATOM 1737 C CA . THR A 1 208 ? -27.288 -22.081 18.866 1.00 38.56 208 THR A CA 1
ATOM 1738 C C . THR A 1 208 ? -26.817 -21.828 17.436 1.00 38.56 208 THR A C 1
ATOM 1740 O O . THR A 1 208 ? -27.225 -20.873 16.787 1.00 38.56 208 THR A O 1
ATOM 1743 N N . HIS A 1 209 ? -25.953 -22.716 16.935 1.00 40.28 209 HIS A N 1
ATOM 1744 C CA . HIS A 1 209 ? -25.376 -22.675 15.591 1.00 40.28 209 HIS A CA 1
ATOM 1745 C C . HIS A 1 209 ? -26.414 -22.484 14.501 1.00 40.28 209 HIS A C 1
ATOM 1747 O O . HIS A 1 209 ? -27.411 -23.209 14.457 1.00 40.28 209 HIS A O 1
ATOM 1753 N N . SER A 1 210 ? -26.108 -21.607 13.546 1.00 40.97 210 SER A N 1
ATOM 1754 C CA . SER A 1 210 ? -26.410 -21.880 12.144 1.00 40.97 210 SER A CA 1
ATOM 1755 C C . SER A 1 210 ? -25.697 -20.902 11.197 1.00 40.97 210 SER A C 1
ATOM 1757 O O . SER A 1 210 ? -25.237 -19.829 11.580 1.00 40.97 210 SER A O 1
ATOM 1759 N N . ASP A 1 211 ? -25.589 -21.277 9.932 1.00 38.84 211 ASP A N 1
ATOM 1760 C CA . ASP A 1 211 ? -24.765 -20.568 8.951 1.00 38.84 211 ASP A CA 1
ATOM 1761 C C . ASP A 1 211 ? -25.465 -19.305 8.433 1.00 38.84 211 ASP A C 1
ATOM 1763 O O . ASP A 1 211 ? -26.584 -19.379 7.920 1.00 38.84 211 ASP A O 1
ATOM 1767 N N . GLY A 1 212 ? -24.859 -18.129 8.594 1.00 43.47 212 GLY A N 1
ATOM 1768 C CA . GLY A 1 212 ? -25.359 -16.856 8.058 1.00 43.47 212 GLY A CA 1
ATOM 1769 C C . GLY A 1 212 ? -24.371 -16.241 7.066 1.00 43.47 212 GLY A C 1
ATOM 1770 O O . GLY A 1 212 ? -23.166 -16.314 7.277 1.00 43.47 212 GLY A O 1
ATOM 1771 N N . LYS A 1 213 ? -24.876 -15.657 5.971 1.00 34.78 213 LYS A N 1
ATOM 1772 C CA . LYS A 1 213 ? -24.091 -14.887 4.988 1.00 34.78 213 LYS A CA 1
ATOM 1773 C C . LYS A 1 213 ? -24.153 -13.402 5.359 1.00 34.78 213 LYS A C 1
ATOM 1775 O O . LYS A 1 213 ? -25.266 -12.913 5.542 1.00 34.78 213 LYS A O 1
ATOM 1780 N N . TYR A 1 214 ? -23.011 -12.713 5.400 1.00 46.78 214 TYR A N 1
ATOM 1781 C CA . TYR A 1 214 ? -22.902 -11.268 5.636 1.00 46.78 214 TYR A CA 1
ATOM 1782 C C . TYR A 1 214 ? -21.874 -10.633 4.696 1.00 46.78 214 TYR A C 1
ATOM 1784 O O . TYR A 1 214 ? -20.997 -11.374 4.196 1.00 46.78 214 TYR A O 1
#

Foldseek 3Di:
DDDDDPAVQRVCCPVVVVVVQVQVQVVCVVCPPVPPPDDQFAPDFPDKDFDGKGFDDKKWFDDDLFKTKIKTWMWIKMKTWHDGPPGIDIDIDIFIKIWMWIFGLAQHTHPIDGPDIGGDDPDDDDLVGTDDSQRHRRDDPVCVVVVVCVLCVQQPVVCVVDPDDDDPVSSCVSVVHDDFAADDPPPDPDDDRSHFDQGATQPDVDHDDDGDGD

Organism: NCBI:txid1053201

Radius of gyration: 23.69 Å; chains: 1; bounding box: 58×36×68 Å

pLDDT: mean 84.28, std 13.01, range [34.78, 98.0]

Sequence (214 aa):
MQKTFKSFEAYLEDIYYDEIYQAIKKFVLHKGRSLDLNSYNVLDPSYIELANIRVKGISFYGIEHRQIFFNASINAEIVLKGLGKSDYEANRQSKWFIVSFYDHLISGLRKVMIIDVREYSRERFSKESALSRYLVPYLYSEDLDNEAEKFLQKYYPEALEKPMPLDMDELLDNMCLTMYYAPLPDNIFGRSHFGEAQVEIFRERYGTHSDGKY